Protein AF-A0A562TFB4-F1 (afdb_monomer)

Radius of gyration: 26.96 Å; Cα contacts (8 Å, |Δi|>4): 81; chains: 1; bounding box: 60×52×84 Å

Foldseek 3Di:
DDPVVVVVVVVVPPDDPPPPPVLVVLLVVLVVLLVLLLVVLVVVLVVVVVVLVVLVCVCVVLVFDPVCPVVLVVLSVVLVVLSVVLVVVSVVLSVLSVPPLSPDLVSLVVSLVSSVVNLVSVLVNLLVCLVSVLVVVLSSVCRVCVVVVNNPCPPPVNVVVSVVVSVVSNVVSVVVSVVVCCVSPVVSSVSSVVSSVVVVVD

Nearest PDB structures (foldseek):
  2d1l-assembly1_B  TM=4.280E-01  e=3.427E+00  Mus musculus
  2d1l-assembly1_A  TM=2.960E-01  e=2.281E+00  Mus musculus
  1qu7-assembly1_A  TM=2.659E-01  e=9.478E+00  Escherichia coli

Sequence (202 aa):
MNFDDLQAAWDSDKGDDIPVPGNLERLKTVKTPVERIRRNMRNEFVAQVVLIVIMGFFPSLIKFHSVFVAPYYIMYTMMVALSIFYFSKFYFFYKRLNTNTLNSKDNLYEVYYDIKLNIEIYKAFSFSLIPIMIVIVTMILANKRMHDGNMDMLSNRIISAFITVFCLAIALTIALTELWVKQLYGKYLKQIKRVLQELKEE

Structure (mmCIF, N/CA/C/O backbone):
data_AF-A0A562TFB4-F1
#
_entry.id   AF-A0A562TFB4-F1
#
loop_
_atom_site.group_PDB
_atom_site.id
_atom_site.type_symbol
_atom_site.label_atom_id
_atom_site.label_alt_id
_atom_site.label_comp_id
_atom_site.label_asym_id
_atom_site.label_entity_id
_atom_site.label_seq_id
_atom_site.pdbx_PDB_ins_code
_atom_site.Cartn_x
_atom_site.Cartn_y
_atom_site.Cartn_z
_atom_site.occupancy
_atom_site.B_iso_or_equiv
_atom_site.auth_seq_id
_atom_site.auth_comp_id
_atom_site.auth_asym_id
_atom_site.auth_atom_id
_atom_site.pdbx_PDB_model_num
ATOM 1 N N . MET A 1 1 ? -35.564 -33.144 54.995 1.00 55.19 1 MET A N 1
ATOM 2 C CA . MET A 1 1 ? -35.636 -32.214 53.852 1.00 55.19 1 MET A CA 1
ATOM 3 C C . MET A 1 1 ? -35.855 -33.063 52.619 1.00 55.19 1 MET A C 1
ATOM 5 O O . MET A 1 1 ? -34.990 -33.884 52.331 1.00 55.19 1 MET A O 1
ATOM 9 N N . ASN A 1 2 ? -37.039 -32.970 52.007 1.00 64.44 2 ASN A N 1
ATOM 10 C CA . ASN A 1 2 ? -37.389 -33.744 50.817 1.00 64.44 2 ASN A CA 1
ATOM 11 C C . ASN A 1 2 ? -36.843 -33.047 49.570 1.00 64.44 2 ASN A C 1
ATOM 13 O O . ASN A 1 2 ? -36.778 -31.822 49.509 1.00 64.44 2 ASN A O 1
ATOM 17 N N . PHE A 1 3 ? -36.447 -33.835 48.572 1.00 73.44 3 PHE A N 1
ATOM 18 C CA . PHE A 1 3 ? -35.977 -33.326 47.279 1.00 73.44 3 PHE A CA 1
ATOM 19 C C . PHE A 1 3 ? -37.046 -32.461 46.588 1.00 73.44 3 PHE A C 1
ATOM 21 O O . PHE A 1 3 ? -36.721 -31.467 45.943 1.00 73.44 3 PHE A O 1
ATOM 28 N N . ASP A 1 4 ? -38.316 -32.788 46.829 1.00 76.19 4 ASP A N 1
ATOM 29 C CA . ASP A 1 4 ? -39.477 -32.041 46.347 1.00 76.19 4 ASP A CA 1
ATOM 30 C C . ASP A 1 4 ? -39.542 -30.616 46.923 1.00 76.19 4 ASP A C 1
ATOM 32 O O . ASP A 1 4 ? -39.934 -29.690 46.219 1.00 76.19 4 ASP A O 1
ATOM 36 N N . ASP A 1 5 ? -39.078 -30.407 48.163 1.00 73.94 5 ASP A N 1
ATOM 37 C CA . ASP A 1 5 ? -39.036 -29.076 48.788 1.00 73.94 5 ASP A CA 1
ATOM 38 C C . ASP A 1 5 ? -37.965 -28.189 48.131 1.00 73.94 5 ASP A C 1
ATOM 40 O O . ASP A 1 5 ? -38.152 -26.984 47.967 1.00 73.94 5 ASP A O 1
ATOM 44 N N . LEU A 1 6 ? -36.839 -28.789 47.723 1.00 69.69 6 LEU A N 1
ATOM 45 C CA . LEU A 1 6 ? -35.759 -28.096 47.013 1.00 69.69 6 LEU A CA 1
ATOM 46 C C . LEU A 1 6 ? -36.165 -27.750 45.578 1.00 69.69 6 LEU A C 1
ATOM 48 O O . LEU A 1 6 ? -35.836 -26.670 45.092 1.00 69.69 6 LEU A O 1
ATOM 52 N N . GLN A 1 7 ? -36.904 -28.640 44.912 1.00 72.62 7 GLN A N 1
ATOM 53 C CA . GLN A 1 7 ? -37.415 -28.400 43.567 1.00 72.62 7 GLN A CA 1
ATOM 54 C C . GLN A 1 7 ? -38.525 -27.343 43.566 1.00 72.62 7 GLN A C 1
ATOM 56 O O . GLN A 1 7 ? -38.513 -26.456 42.718 1.00 72.62 7 GLN A O 1
ATOM 61 N N . ALA A 1 8 ? -39.416 -27.362 44.562 1.00 74.75 8 ALA A N 1
ATOM 62 C CA . ALA A 1 8 ? -40.428 -26.325 44.748 1.00 74.75 8 ALA A CA 1
ATOM 63 C C . ALA A 1 8 ? -39.802 -24.951 45.044 1.00 74.75 8 ALA A C 1
ATOM 65 O O . ALA A 1 8 ? -40.262 -23.948 44.501 1.00 74.75 8 ALA A O 1
ATOM 66 N N . ALA A 1 9 ? -38.727 -24.899 45.841 1.00 68.69 9 ALA A N 1
ATOM 67 C CA . ALA A 1 9 ? -37.978 -23.667 46.082 1.00 68.69 9 ALA A CA 1
ATOM 68 C C . ALA A 1 9 ? -37.298 -23.144 44.801 1.00 68.69 9 ALA A C 1
ATOM 70 O O . ALA A 1 9 ? -37.367 -21.950 44.518 1.00 68.69 9 ALA A O 1
ATOM 71 N N . TRP A 1 10 ? -36.715 -24.031 43.987 1.00 67.88 10 TRP A N 1
ATOM 72 C CA . TRP A 1 10 ? -36.073 -23.679 42.714 1.00 67.88 10 TRP A CA 1
ATOM 73 C C . TRP A 1 10 ? -37.074 -23.221 41.642 1.00 67.88 10 TRP A C 1
ATOM 75 O O . TRP A 1 10 ? -36.814 -22.268 40.915 1.00 67.88 10 TRP A O 1
ATOM 85 N N . ASP A 1 11 ? -38.245 -23.856 41.559 1.00 67.00 11 ASP A N 1
ATOM 86 C CA . ASP A 1 11 ? -39.323 -23.449 40.648 1.00 67.00 11 ASP A CA 1
ATOM 87 C C . ASP A 1 11 ? -40.070 -22.192 41.127 1.00 67.00 11 ASP A C 1
ATOM 89 O O . ASP A 1 11 ? -40.690 -21.503 40.311 1.00 67.00 11 ASP A O 1
ATOM 93 N N . SER A 1 12 ? -40.017 -21.883 42.430 1.00 61.69 12 SER A N 1
ATOM 94 C CA . SER A 1 12 ? -40.501 -20.613 42.991 1.00 61.69 12 SER A CA 1
ATOM 95 C C . SER A 1 12 ? -39.532 -19.451 42.759 1.00 61.69 12 SER A C 1
ATOM 97 O O . SER A 1 12 ? -39.965 -18.303 42.731 1.00 61.69 12 SER A O 1
ATOM 99 N N . ASP A 1 13 ? -38.257 -19.758 42.501 1.00 54.16 13 ASP A N 1
ATOM 100 C CA . ASP A 1 13 ? -37.210 -18.824 42.078 1.00 54.16 13 ASP A CA 1
ATOM 101 C C . ASP A 1 13 ? -37.129 -18.753 40.540 1.00 54.16 13 ASP A C 1
ATOM 103 O O . ASP A 1 13 ? -36.059 -18.727 39.926 1.00 54.16 13 ASP A O 1
ATOM 107 N N . LYS A 1 14 ? -38.297 -18.738 39.880 1.00 49.47 14 LYS A N 1
ATOM 108 C CA . LYS A 1 14 ? -38.416 -18.296 38.486 1.00 49.47 14 LYS A CA 1
ATOM 109 C C . LYS A 1 14 ? -38.134 -16.807 38.472 1.00 49.47 14 LYS A C 1
ATOM 111 O O . LYS A 1 14 ? -39.056 -16.002 38.558 1.00 49.47 14 LYS A O 1
ATOM 116 N N . GLY A 1 15 ? -36.839 -16.508 38.425 1.00 45.72 15 GLY A N 1
ATOM 117 C CA . GLY A 1 15 ? -36.279 -15.176 38.428 1.00 45.72 15 GLY A CA 1
ATOM 118 C C . GLY A 1 15 ? -37.119 -14.239 37.581 1.00 45.72 15 GLY A C 1
ATOM 119 O O . GLY A 1 15 ? -37.170 -14.373 36.356 1.00 45.72 15 GLY A O 1
ATOM 120 N N . ASP A 1 16 ? -37.736 -13.276 38.267 1.00 41.59 16 ASP A N 1
ATOM 121 C CA . ASP A 1 16 ? -37.825 -11.918 37.753 1.00 41.59 16 ASP A CA 1
ATOM 122 C C . ASP A 1 16 ? -36.545 -11.659 36.970 1.00 41.59 16 ASP A C 1
ATOM 124 O O . ASP A 1 16 ? -35.461 -11.904 37.509 1.00 41.59 16 ASP A O 1
ATOM 128 N N . ASP A 1 17 ? -36.696 -11.254 35.705 1.00 48.28 17 ASP A N 1
ATOM 129 C CA . ASP A 1 17 ? -35.628 -10.807 34.817 1.00 48.28 17 ASP A CA 1
ATOM 130 C C . ASP A 1 17 ? -34.523 -10.166 35.653 1.00 48.28 17 ASP A C 1
ATOM 132 O O . ASP A 1 17 ? -34.634 -9.000 36.038 1.00 48.28 17 ASP A O 1
ATOM 136 N N . ILE A 1 18 ? -33.480 -10.941 35.990 1.00 45.44 18 ILE A N 1
ATOM 137 C CA . ILE A 1 18 ? -32.315 -10.406 36.685 1.00 45.44 18 ILE A CA 1
ATOM 138 C C . ILE A 1 18 ? -31.844 -9.341 35.712 1.00 45.44 18 ILE A C 1
ATOM 140 O O . ILE A 1 18 ? -31.455 -9.720 34.600 1.00 45.44 18 ILE A O 1
ATOM 144 N N . PRO A 1 19 ? -31.944 -8.040 36.043 1.00 44.88 19 PRO A N 1
ATOM 145 C CA . PRO A 1 19 ? -31.699 -7.008 35.065 1.00 44.88 19 PRO A CA 1
ATOM 146 C C . PRO A 1 19 ? -30.230 -7.145 34.722 1.00 44.88 19 PRO A C 1
ATOM 148 O O . PRO A 1 19 ? -29.353 -6.800 35.516 1.00 44.88 19 PRO A O 1
ATOM 151 N N . VAL A 1 20 ? -29.959 -7.745 33.562 1.00 45.50 20 VAL A N 1
ATOM 152 C CA . VAL A 1 20 ? -28.613 -7.839 33.029 1.00 45.50 20 VAL A CA 1
ATOM 153 C C . VAL A 1 20 ? -28.150 -6.391 33.015 1.00 45.50 20 VAL A C 1
ATOM 155 O O . VAL A 1 20 ? -28.812 -5.575 32.367 1.00 45.50 20 VAL A O 1
ATOM 158 N N . PRO A 1 21 ? -27.104 -6.020 33.779 1.00 47.88 21 PRO A N 1
ATOM 159 C CA . PRO A 1 21 ? -26.729 -4.622 33.898 1.00 47.88 21 PRO A CA 1
ATOM 160 C C . PRO A 1 21 ? -26.550 -4.101 32.476 1.00 47.88 21 PRO A C 1
ATOM 162 O O . PRO A 1 21 ? -25.829 -4.730 31.701 1.00 47.88 21 PRO A O 1
ATOM 165 N N . GLY A 1 22 ? -27.246 -3.019 32.099 1.00 52.88 22 GLY A N 1
ATOM 166 C CA . GLY A 1 22 ? -27.356 -2.572 30.698 1.00 52.88 22 GLY A CA 1
ATOM 167 C C . GLY A 1 22 ? -26.003 -2.426 29.983 1.00 52.88 22 GLY A C 1
ATOM 168 O O . GLY A 1 22 ? -25.903 -2.549 28.764 1.00 52.88 22 GLY A O 1
ATOM 169 N N . ASN A 1 23 ? -24.931 -2.274 30.757 1.00 54.28 23 ASN A N 1
ATOM 170 C CA . ASN A 1 23 ? -23.533 -2.345 30.353 1.00 54.28 23 ASN A CA 1
ATOM 171 C C . ASN A 1 23 ? -23.155 -3.642 29.582 1.00 54.28 23 ASN A C 1
ATOM 173 O O . ASN A 1 23 ? -22.457 -3.581 28.570 1.00 54.28 23 ASN A O 1
ATOM 177 N N . LEU A 1 24 ? -23.666 -4.818 29.974 1.00 54.91 24 LEU A N 1
ATOM 178 C CA . LEU A 1 24 ? -23.344 -6.115 29.354 1.00 54.91 24 LEU A CA 1
ATOM 179 C C . LEU A 1 24 ? -23.953 -6.278 27.947 1.00 54.91 24 LEU A C 1
ATOM 181 O O . LEU A 1 24 ? -23.319 -6.823 27.037 1.00 54.91 24 LEU A O 1
ATOM 185 N N . GLU A 1 25 ? -25.179 -5.796 27.748 1.00 57.25 25 GLU A N 1
ATOM 186 C CA . GLU A 1 25 ? -25.870 -5.825 26.453 1.00 57.25 25 GLU A CA 1
ATOM 187 C C . GLU A 1 25 ? -25.275 -4.789 25.479 1.00 57.25 25 GLU A C 1
ATOM 189 O O . GLU A 1 25 ? -25.066 -5.054 24.287 1.00 57.25 25 GLU A O 1
ATOM 194 N N . ARG A 1 26 ? -24.851 -3.639 26.013 1.00 58.81 26 ARG A N 1
ATOM 195 C CA . ARG A 1 26 ? -24.109 -2.614 25.266 1.00 58.81 26 ARG A CA 1
ATOM 196 C C . ARG A 1 26 ? -22.720 -3.101 24.838 1.00 58.81 26 ARG A C 1
ATOM 198 O O . ARG A 1 26 ? -22.330 -2.884 23.690 1.00 58.81 26 ARG A O 1
ATOM 205 N N . LEU A 1 27 ? -22.014 -3.858 25.682 1.00 58.69 27 LEU A N 1
ATOM 206 C CA . LEU A 1 27 ? -20.741 -4.506 25.327 1.00 58.69 27 LEU A CA 1
ATOM 207 C C . LEU A 1 27 ? -20.899 -5.537 24.194 1.00 58.69 27 LEU A C 1
ATOM 209 O O . LEU A 1 27 ? -20.042 -5.612 23.309 1.00 58.69 27 LEU A O 1
ATOM 213 N N . LYS A 1 28 ? -22.011 -6.289 24.146 1.00 60.03 28 LYS A N 1
ATOM 214 C CA . LYS A 1 28 ? -22.325 -7.181 23.009 1.00 60.03 28 LYS A CA 1
ATOM 215 C C . LYS A 1 28 ? -22.490 -6.407 21.697 1.00 60.03 28 LYS A C 1
ATOM 217 O O . LYS A 1 28 ? -21.995 -6.858 20.663 1.00 60.03 28 LYS A O 1
ATOM 222 N N . THR A 1 29 ? -23.097 -5.221 21.739 1.00 60.81 29 THR A N 1
ATOM 223 C CA . THR A 1 29 ? -23.281 -4.356 20.558 1.00 60.81 29 THR A CA 1
ATOM 224 C C . THR A 1 29 ? -21.944 -3.915 19.943 1.00 60.81 29 THR A C 1
ATOM 226 O O . THR A 1 29 ? -21.837 -3.801 18.720 1.00 60.81 29 THR A O 1
ATOM 229 N N . VAL A 1 30 ? -20.890 -3.755 20.755 1.00 59.16 30 VAL A N 1
ATOM 230 C CA . VAL A 1 30 ? -19.542 -3.354 20.303 1.00 59.16 30 VAL A CA 1
ATOM 231 C C . VAL A 1 30 ? -18.720 -4.502 19.709 1.00 59.16 30 VAL A C 1
ATOM 233 O O . VAL A 1 30 ? -17.822 -4.258 18.898 1.00 59.16 30 VAL A O 1
ATOM 236 N N . LYS A 1 31 ? -19.059 -5.763 20.003 1.00 65.38 31 LYS A N 1
ATOM 237 C CA . LYS A 1 31 ? -18.390 -6.917 19.374 1.00 65.38 31 LYS A CA 1
ATOM 238 C C . LYS A 1 31 ? -18.509 -6.862 17.847 1.00 65.38 31 LYS A C 1
ATOM 240 O O . LYS A 1 31 ? -17.522 -7.042 17.142 1.00 65.38 31 LYS A O 1
ATOM 245 N N . THR A 1 32 ? -19.680 -6.476 17.342 1.00 73.19 32 THR A N 1
ATOM 246 C CA . THR A 1 32 ? -19.977 -6.390 15.903 1.00 73.19 32 THR A CA 1
ATOM 247 C C . THR A 1 32 ? -19.076 -5.410 15.121 1.00 73.19 32 THR A C 1
ATOM 249 O O . THR A 1 32 ? -18.508 -5.815 14.103 1.00 73.19 32 THR A O 1
ATOM 252 N N . PRO A 1 33 ? -18.912 -4.124 15.508 1.00 73.06 33 PRO A N 1
ATOM 253 C CA . PRO A 1 33 ? -18.011 -3.201 14.814 1.00 73.06 33 PRO A CA 1
ATOM 254 C C . PRO A 1 33 ? -16.532 -3.590 14.942 1.00 73.06 33 PRO A C 1
ATOM 256 O O . PRO A 1 33 ? -15.805 -3.474 13.956 1.00 73.06 33 PRO A O 1
ATOM 259 N N . VAL A 1 34 ? -16.089 -4.091 16.100 1.00 74.19 34 VAL A N 1
ATOM 260 C CA . VAL A 1 34 ? -14.702 -4.557 16.300 1.00 74.19 34 VAL A CA 1
ATOM 261 C C . VAL A 1 34 ? -14.397 -5.757 15.399 1.00 74.19 34 VAL A C 1
ATOM 263 O O . VAL A 1 34 ? -13.370 -5.792 14.719 1.00 74.19 34 VAL A O 1
ATOM 266 N N . GLU A 1 35 ? -15.322 -6.708 15.307 1.00 75.19 35 GLU A N 1
ATOM 267 C CA . GLU A 1 35 ? -15.182 -7.889 14.458 1.00 75.19 35 GLU A CA 1
ATOM 268 C C . GLU A 1 35 ? -15.207 -7.540 12.963 1.00 75.19 35 GLU A C 1
ATOM 270 O O . GLU A 1 35 ? -14.433 -8.092 12.177 1.00 75.19 35 GLU A O 1
ATOM 275 N N . ARG A 1 36 ? -16.008 -6.543 12.559 1.00 80.19 36 ARG A N 1
ATOM 276 C CA . ARG A 1 36 ? -15.967 -5.999 11.191 1.00 80.19 36 ARG A CA 1
ATOM 277 C C . ARG A 1 36 ? -14.627 -5.349 10.861 1.00 80.19 36 ARG A C 1
ATOM 279 O O . ARG A 1 36 ? -14.099 -5.621 9.785 1.00 80.19 36 ARG A O 1
ATOM 286 N N . ILE A 1 37 ? -14.068 -4.539 11.764 1.00 80.94 37 ILE A N 1
ATOM 287 C CA . ILE A 1 37 ? -12.729 -3.949 11.591 1.00 80.94 37 ILE A CA 1
ATOM 288 C C . ILE A 1 37 ? -11.698 -5.061 11.411 1.00 80.94 37 ILE A C 1
ATOM 290 O O . ILE A 1 37 ? -10.949 -5.057 10.438 1.00 80.94 37 ILE A O 1
ATOM 294 N N . ARG A 1 38 ? -11.715 -6.067 12.289 1.00 79.81 38 ARG A N 1
ATOM 295 C CA . ARG A 1 38 ? -10.802 -7.211 12.222 1.00 79.81 38 ARG A CA 1
ATOM 296 C C . ARG A 1 38 ? -10.930 -7.993 10.911 1.00 79.81 38 ARG A C 1
ATOM 298 O O . ARG A 1 38 ? -9.921 -8.411 10.341 1.00 79.81 38 ARG A O 1
ATOM 305 N N . ARG A 1 39 ? -12.153 -8.196 10.416 1.00 82.44 39 ARG A N 1
ATOM 306 C CA . ARG A 1 39 ? -12.394 -8.863 9.130 1.00 82.44 39 ARG A CA 1
ATOM 307 C C . ARG A 1 39 ? -11.854 -8.045 7.960 1.00 82.44 39 ARG A C 1
ATOM 309 O O . ARG A 1 39 ? -11.189 -8.611 7.098 1.00 82.44 39 ARG A O 1
ATOM 316 N N . ASN A 1 40 ? -12.105 -6.737 7.946 1.00 83.94 40 ASN A N 1
ATOM 317 C CA . ASN A 1 40 ? -11.577 -5.836 6.921 1.00 83.94 40 ASN A CA 1
ATOM 318 C C . ASN A 1 40 ? -10.047 -5.864 6.918 1.00 83.94 40 ASN A C 1
ATOM 320 O O . ASN A 1 40 ? -9.450 -6.104 5.877 1.00 83.94 40 ASN A O 1
ATOM 324 N N . MET A 1 41 ? -9.437 -5.762 8.098 1.00 80.56 41 MET A N 1
ATOM 325 C CA . MET A 1 41 ? -7.994 -5.868 8.300 1.00 80.56 41 MET A CA 1
ATOM 326 C C . MET A 1 41 ? -7.412 -7.166 7.729 1.00 80.56 41 MET A C 1
ATOM 328 O O . MET A 1 41 ? -6.441 -7.142 6.977 1.00 80.56 41 MET A O 1
ATOM 332 N N . ARG A 1 42 ? -8.023 -8.317 8.029 1.00 84.75 42 ARG A N 1
ATOM 333 C CA . ARG A 1 42 ? -7.585 -9.602 7.464 1.00 84.75 42 ARG A CA 1
ATOM 334 C C . ARG A 1 42 ? -7.698 -9.625 5.940 1.00 84.75 42 ARG A C 1
ATOM 336 O O . ARG A 1 42 ? -6.802 -10.136 5.277 1.00 84.75 42 ARG A O 1
ATOM 343 N N . ASN A 1 43 ? -8.792 -9.109 5.389 1.00 85.50 43 ASN A N 1
ATOM 344 C CA . ASN A 1 43 ? -8.998 -9.099 3.944 1.00 85.50 43 ASN A CA 1
ATOM 345 C C . ASN A 1 43 ? -7.992 -8.184 3.237 1.00 85.50 43 ASN A C 1
ATOM 347 O O . ASN A 1 43 ? -7.448 -8.582 2.212 1.00 85.50 43 ASN A O 1
ATOM 351 N N . GLU A 1 44 ? -7.701 -7.008 3.798 1.00 85.50 44 GLU A N 1
ATOM 352 C CA . GLU A 1 44 ? -6.668 -6.101 3.284 1.00 85.50 44 GLU A CA 1
ATOM 353 C C . GLU A 1 44 ? -5.289 -6.752 3.314 1.00 85.50 44 GLU A C 1
ATOM 355 O O . GLU A 1 44 ? -4.577 -6.711 2.316 1.00 85.50 44 GLU A O 1
ATOM 360 N N . PHE A 1 45 ? -4.947 -7.429 4.412 1.00 86.12 45 PHE A N 1
ATOM 361 C CA . PHE A 1 45 ? -3.697 -8.175 4.521 1.00 86.12 45 PHE A CA 1
ATOM 362 C C . PHE A 1 45 ? -3.570 -9.246 3.429 1.00 86.12 45 PHE A C 1
ATOM 364 O O . PHE A 1 45 ? -2.563 -9.305 2.727 1.00 86.12 45 PHE A O 1
ATOM 371 N N . VAL A 1 46 ? -4.606 -10.070 3.239 1.00 87.81 46 VAL A N 1
ATOM 372 C CA . VAL A 1 46 ? -4.604 -11.108 2.195 1.00 87.81 46 VAL A CA 1
ATOM 373 C C . VAL A 1 46 ? -4.501 -10.480 0.805 1.00 87.81 46 VAL A C 1
ATOM 375 O O . VAL A 1 46 ? -3.700 -1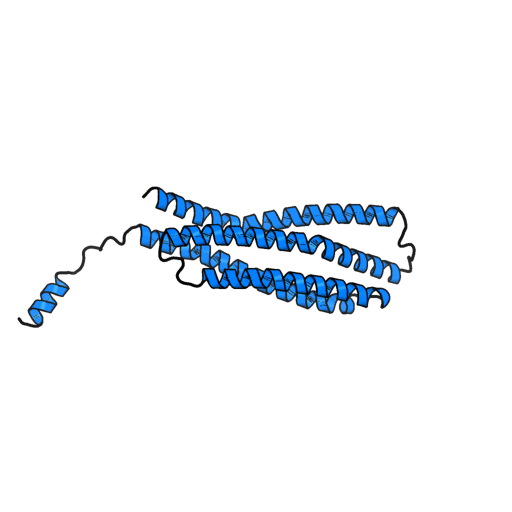0.936 -0.008 1.00 87.81 46 VAL A O 1
ATOM 378 N N . ALA A 1 47 ? -5.258 -9.413 0.537 1.00 89.50 47 ALA A N 1
ATOM 379 C CA . ALA A 1 47 ? -5.198 -8.701 -0.735 1.00 89.50 47 ALA A CA 1
ATOM 380 C C . ALA A 1 47 ? -3.797 -8.125 -1.002 1.00 89.50 47 ALA A C 1
ATOM 382 O O . ALA A 1 47 ? -3.282 -8.268 -2.108 1.00 89.50 47 ALA A O 1
ATOM 383 N N . GLN A 1 48 ? -3.147 -7.536 0.005 1.00 89.75 48 GLN A N 1
ATOM 384 C CA . GLN A 1 48 ? -1.787 -7.011 -0.119 1.00 89.75 48 GLN A CA 1
ATOM 385 C C . GLN A 1 48 ? -0.761 -8.115 -0.381 1.00 89.75 48 GLN A C 1
ATOM 387 O O . GLN A 1 48 ? 0.075 -7.958 -1.267 1.00 89.75 48 GLN A O 1
ATOM 392 N N . VAL A 1 49 ? -0.839 -9.249 0.323 1.00 90.94 49 VAL A N 1
ATOM 393 C CA . VAL A 1 49 ? 0.047 -10.399 0.073 1.00 90.94 49 VAL A CA 1
ATOM 394 C C . VAL A 1 49 ? -0.108 -10.899 -1.364 1.00 90.94 49 VAL A C 1
ATOM 396 O O . VAL A 1 49 ? 0.890 -11.102 -2.053 1.00 90.94 49 VAL A O 1
ATOM 399 N N . VAL A 1 50 ? -1.346 -11.039 -1.847 1.00 93.19 50 VAL A N 1
ATOM 400 C CA . VAL A 1 50 ? -1.621 -11.447 -3.233 1.00 93.19 50 VAL A CA 1
ATOM 401 C C . VAL A 1 50 ? -1.040 -10.441 -4.231 1.00 93.19 50 VAL A C 1
ATOM 403 O O . VAL A 1 50 ? -0.383 -10.847 -5.187 1.00 93.19 50 VAL A O 1
ATOM 406 N N . LEU A 1 51 ? -1.215 -9.137 -3.997 1.00 91.31 51 LEU A N 1
ATOM 407 C CA . LEU A 1 51 ? -0.662 -8.087 -4.859 1.00 91.31 51 LEU A CA 1
ATOM 408 C C . LEU A 1 51 ? 0.870 -8.106 -4.906 1.00 91.31 51 LEU A C 1
ATOM 410 O O . LEU A 1 51 ? 1.439 -7.970 -5.987 1.00 91.31 51 LEU A O 1
ATOM 414 N N . ILE A 1 52 ? 1.535 -8.313 -3.766 1.00 92.31 52 ILE A N 1
ATOM 415 C CA . ILE A 1 52 ? 2.999 -8.430 -3.700 1.00 92.31 52 ILE A CA 1
ATOM 416 C C . ILE A 1 52 ? 3.464 -9.625 -4.537 1.00 92.31 52 ILE A C 1
ATOM 418 O O . ILE A 1 52 ? 4.356 -9.476 -5.367 1.00 92.31 52 ILE A O 1
ATOM 422 N N . VAL A 1 53 ? 2.820 -10.786 -4.388 1.00 93.31 53 VAL A N 1
ATOM 423 C CA . VAL A 1 53 ? 3.162 -11.984 -5.169 1.00 93.31 53 VAL A CA 1
ATOM 424 C C . VAL A 1 53 ? 2.976 -11.738 -6.667 1.00 93.31 53 VAL A C 1
ATOM 426 O O . VAL A 1 53 ? 3.868 -12.063 -7.445 1.00 93.31 53 VAL A O 1
ATOM 429 N N . ILE A 1 54 ? 1.864 -11.118 -7.077 1.00 92.12 54 ILE A N 1
ATOM 430 C CA . ILE A 1 54 ? 1.611 -10.764 -8.483 1.00 92.12 54 ILE A CA 1
ATOM 431 C C . ILE A 1 54 ? 2.692 -9.812 -9.012 1.00 92.12 54 ILE A C 1
ATOM 433 O O . ILE A 1 54 ? 3.178 -10.006 -10.129 1.00 92.12 54 ILE A O 1
ATOM 437 N N . MET A 1 55 ? 3.111 -8.818 -8.220 1.00 90.75 55 MET A N 1
ATOM 438 C CA . MET A 1 55 ? 4.205 -7.919 -8.602 1.00 90.75 55 MET A CA 1
ATOM 439 C C . MET A 1 55 ? 5.521 -8.667 -8.838 1.00 90.75 55 MET A C 1
ATOM 441 O O . MET A 1 55 ? 6.257 -8.306 -9.748 1.00 90.75 55 MET A O 1
ATOM 445 N N . GLY A 1 56 ? 5.798 -9.759 -8.124 1.00 91.69 56 GLY A N 1
ATOM 446 C CA . GLY A 1 56 ? 6.988 -10.577 -8.381 1.00 91.69 56 GLY A CA 1
ATOM 447 C C . GLY A 1 56 ? 7.100 -11.079 -9.830 1.00 91.69 56 GLY A C 1
ATOM 448 O O . GLY A 1 56 ? 8.204 -11.204 -10.352 1.00 91.69 56 GLY A O 1
ATOM 449 N N . PHE A 1 57 ? 5.972 -11.295 -10.513 1.00 92.06 57 PHE A N 1
ATOM 450 C CA . PHE A 1 57 ? 5.928 -11.768 -11.904 1.00 92.06 57 PHE A CA 1
ATOM 451 C C . PHE A 1 57 ? 5.846 -10.638 -12.943 1.00 92.06 57 PHE A C 1
ATOM 453 O O . PHE A 1 57 ? 5.872 -10.891 -14.150 1.00 92.06 57 PHE A O 1
ATOM 460 N N . PHE A 1 58 ? 5.765 -9.382 -12.503 1.00 88.88 58 PHE A N 1
ATOM 461 C CA . PHE A 1 58 ? 5.564 -8.223 -13.374 1.00 88.88 58 PHE A CA 1
ATOM 462 C C . PHE A 1 58 ? 6.649 -8.045 -14.455 1.00 88.88 58 PHE A C 1
ATOM 464 O O . PHE A 1 58 ? 6.284 -7.788 -15.608 1.00 88.88 58 PHE A O 1
ATOM 471 N N . PRO A 1 59 ? 7.957 -8.239 -14.169 1.00 88.31 59 PRO A N 1
ATOM 472 C CA . PRO A 1 59 ? 9.006 -8.126 -15.188 1.00 88.31 59 PRO A CA 1
ATOM 473 C C . PRO A 1 59 ? 8.819 -9.104 -16.352 1.00 88.31 59 PRO A C 1
ATOM 475 O O . PRO A 1 59 ? 9.069 -8.754 -17.508 1.00 88.31 59 PRO A O 1
ATOM 478 N N . SER A 1 60 ? 8.340 -10.315 -16.058 1.00 87.75 60 SER A N 1
ATOM 479 C CA . SER A 1 60 ? 8.071 -11.349 -17.059 1.00 87.75 60 SER A CA 1
ATOM 480 C C . SER A 1 60 ? 6.843 -11.020 -17.908 1.00 87.75 60 SER A C 1
ATOM 482 O O . SER A 1 60 ? 6.868 -11.239 -19.117 1.00 87.75 60 SER A O 1
ATOM 484 N N . LEU A 1 61 ? 5.793 -10.444 -17.310 1.00 87.44 61 LEU A N 1
ATOM 485 C CA . LEU A 1 61 ? 4.562 -10.074 -18.021 1.00 87.44 61 LEU A CA 1
ATOM 486 C C . LEU A 1 61 ? 4.784 -8.942 -19.037 1.00 87.44 61 LEU A C 1
ATOM 488 O O . LEU A 1 61 ? 4.202 -8.963 -20.119 1.00 87.44 61 LEU A O 1
ATOM 492 N N . ILE A 1 62 ? 5.640 -7.968 -18.710 1.00 85.88 62 ILE A N 1
ATOM 493 C CA . ILE A 1 62 ? 5.871 -6.762 -19.534 1.00 85.88 62 ILE A CA 1
ATOM 494 C C . ILE A 1 62 ? 7.105 -6.911 -20.443 1.00 85.88 62 ILE A C 1
ATOM 496 O O . ILE A 1 62 ? 7.427 -6.006 -21.207 1.00 85.88 62 ILE A O 1
ATOM 500 N N . LYS A 1 63 ? 7.791 -8.063 -20.407 1.00 86.69 63 LYS A N 1
ATOM 501 C CA . LYS A 1 63 ? 9.038 -8.311 -21.155 1.00 86.69 63 LYS A CA 1
ATOM 502 C C . LYS A 1 63 ? 10.078 -7.221 -20.878 1.00 86.69 63 LYS A C 1
ATOM 504 O O . LYS A 1 63 ? 10.496 -6.475 -21.769 1.00 86.69 63 LYS A O 1
ATOM 509 N N . PHE A 1 64 ? 10.453 -7.105 -19.606 1.00 85.38 64 PHE A N 1
ATOM 510 C CA . PHE A 1 64 ? 11.493 -6.176 -19.178 1.00 85.38 64 PHE A CA 1
ATOM 511 C C . PHE A 1 64 ? 12.799 -6.405 -19.944 1.00 85.38 64 PHE A C 1
ATOM 513 O O . PHE A 1 64 ? 13.263 -7.535 -20.093 1.00 85.38 64 PHE A O 1
ATOM 520 N N . HIS A 1 65 ? 13.407 -5.310 -20.395 1.00 85.50 65 HIS A N 1
ATOM 521 C CA . HIS A 1 65 ? 14.753 -5.303 -20.935 1.00 85.50 65 HIS A CA 1
ATOM 522 C C . HIS A 1 65 ? 15.730 -5.775 -19.851 1.00 85.50 65 HIS A C 1
ATOM 524 O O . HIS A 1 65 ? 15.580 -5.420 -18.678 1.00 85.50 65 HIS A O 1
ATOM 530 N N . SER A 1 66 ? 16.746 -6.551 -20.236 1.00 85.81 66 SER A N 1
ATOM 531 C CA . SER A 1 66 ? 17.685 -7.210 -19.310 1.00 85.81 66 SER A CA 1
ATOM 532 C C . SER A 1 66 ? 18.318 -6.248 -18.296 1.00 85.81 66 SER A C 1
ATOM 534 O O . SER A 1 66 ? 18.496 -6.597 -17.132 1.00 85.81 66 SER A O 1
ATOM 536 N N . VAL A 1 67 ? 18.565 -5.006 -18.719 1.00 87.25 67 VAL A N 1
ATOM 537 C CA . VAL A 1 67 ? 19.127 -3.916 -17.904 1.00 87.25 67 VAL A CA 1
ATOM 538 C C . VAL A 1 67 ? 18.249 -3.550 -16.694 1.00 87.25 67 VAL A C 1
ATOM 540 O O . VAL A 1 67 ? 18.786 -3.195 -15.648 1.00 87.25 67 VAL A O 1
ATOM 543 N N . PHE A 1 68 ? 16.918 -3.664 -16.784 1.00 88.19 68 PHE A N 1
ATOM 544 C CA . PHE A 1 68 ? 16.005 -3.287 -15.691 1.00 88.19 68 PHE A CA 1
ATOM 545 C C . PHE A 1 68 ? 15.619 -4.443 -14.770 1.00 88.19 68 PHE A C 1
ATOM 547 O O . PHE A 1 68 ? 15.071 -4.199 -13.697 1.00 88.19 68 PHE A O 1
ATOM 554 N N . VAL A 1 69 ? 15.914 -5.690 -15.147 1.00 91.06 69 VAL A N 1
ATOM 555 C CA . VAL A 1 69 ? 15.516 -6.874 -14.369 1.00 91.06 69 VAL A CA 1
ATOM 556 C C . VAL A 1 69 ? 16.165 -6.870 -12.982 1.00 91.06 69 VAL A C 1
ATOM 558 O O . VAL A 1 69 ? 15.467 -6.982 -11.976 1.00 91.06 69 VAL A O 1
ATOM 561 N N . ALA A 1 70 ? 17.488 -6.698 -12.905 1.00 92.12 70 ALA A N 1
ATOM 562 C CA . ALA A 1 70 ? 18.192 -6.699 -11.622 1.00 92.12 70 ALA A CA 1
ATOM 563 C C . ALA A 1 70 ? 17.794 -5.511 -10.714 1.00 92.12 70 ALA A C 1
ATOM 565 O O . ALA A 1 70 ? 17.410 -5.760 -9.569 1.00 92.12 70 ALA A O 1
ATOM 566 N N . PRO A 1 71 ? 17.781 -4.246 -11.191 1.00 91.94 71 PRO A N 1
ATOM 567 C CA . PRO A 1 71 ? 17.296 -3.112 -10.400 1.00 91.94 71 PRO A CA 1
ATOM 568 C C . PRO A 1 71 ? 15.858 -3.278 -9.896 1.00 91.94 71 PRO A C 1
ATOM 570 O O . PRO A 1 71 ? 15.565 -2.920 -8.754 1.00 91.94 71 PRO A O 1
ATOM 573 N N . TYR A 1 72 ? 14.973 -3.864 -10.710 1.00 93.38 72 TYR A N 1
ATOM 574 C CA . TYR A 1 72 ? 13.603 -4.152 -10.298 1.00 93.38 72 TYR A CA 1
ATOM 575 C C . TYR A 1 72 ? 13.566 -5.115 -9.109 1.00 93.38 72 TYR A C 1
ATOM 577 O O . TYR A 1 72 ? 12.916 -4.822 -8.108 1.00 93.38 72 TYR A O 1
ATOM 585 N N . TYR A 1 73 ? 14.285 -6.241 -9.174 1.00 94.25 73 TYR A N 1
ATOM 586 C CA . TYR A 1 73 ? 14.269 -7.228 -8.090 1.00 94.25 73 TYR A CA 1
ATOM 587 C C . TYR A 1 73 ? 14.928 -6.726 -6.799 1.00 94.25 73 TYR A C 1
ATOM 589 O O . TYR A 1 73 ? 14.518 -7.140 -5.713 1.00 94.25 73 TYR A O 1
ATOM 597 N N . ILE A 1 74 ? 15.879 -5.790 -6.881 1.00 94.75 74 ILE A N 1
ATOM 598 C CA . ILE A 1 74 ? 16.412 -5.087 -5.702 1.00 94.75 74 ILE A CA 1
ATOM 599 C C . ILE A 1 74 ? 15.300 -4.275 -5.025 1.00 94.75 74 ILE A C 1
ATOM 601 O O . ILE A 1 74 ? 15.047 -4.446 -3.831 1.00 94.75 74 ILE A O 1
ATOM 605 N N . 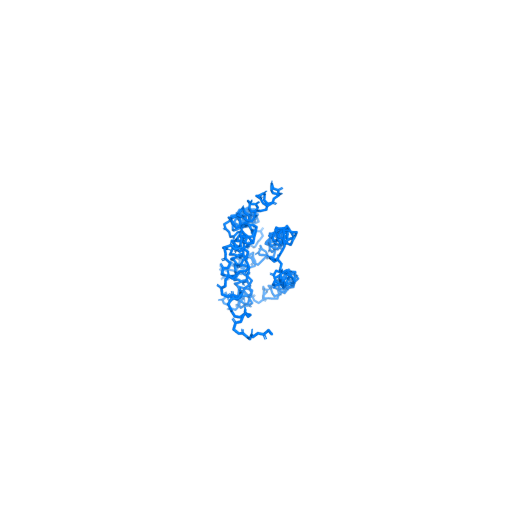MET A 1 75 ? 14.587 -3.446 -5.795 1.00 94.00 75 MET A N 1
ATOM 606 C CA . MET A 1 75 ? 13.476 -2.628 -5.289 1.00 94.00 75 MET A CA 1
ATOM 607 C C . MET A 1 75 ? 12.322 -3.491 -4.767 1.00 94.00 75 MET A C 1
ATOM 609 O O . MET A 1 75 ? 11.765 -3.218 -3.704 1.00 94.00 75 MET A O 1
ATOM 613 N N . TYR A 1 76 ? 12.003 -4.577 -5.471 1.00 94.19 76 TYR A N 1
ATOM 614 C CA . TYR A 1 76 ? 10.998 -5.548 -5.054 1.00 94.19 76 TYR A CA 1
ATOM 615 C C . TYR A 1 76 ? 11.381 -6.224 -3.731 1.00 94.19 76 TYR A C 1
ATOM 617 O O . TYR A 1 76 ? 10.555 -6.318 -2.828 1.00 94.19 76 TYR A O 1
ATOM 625 N N . THR A 1 77 ? 12.642 -6.627 -3.558 1.00 94.56 77 THR A N 1
ATOM 626 C CA . THR A 1 77 ? 13.110 -7.232 -2.300 1.00 94.56 77 THR A CA 1
ATOM 627 C C . THR A 1 77 ? 13.021 -6.242 -1.137 1.00 94.56 77 THR A C 1
ATOM 629 O O . THR A 1 77 ? 12.568 -6.613 -0.054 1.00 94.56 77 THR A O 1
ATOM 632 N N . MET A 1 78 ? 13.369 -4.968 -1.356 1.00 94.25 78 MET A N 1
ATOM 633 C CA . MET A 1 78 ? 13.181 -3.905 -0.358 1.00 94.25 78 MET A CA 1
ATOM 634 C C . MET A 1 78 ? 11.704 -3.723 0.016 1.00 94.25 78 MET A C 1
ATOM 636 O O . MET A 1 78 ? 11.371 -3.628 1.198 1.00 94.25 78 MET A O 1
ATOM 640 N N . MET A 1 79 ? 10.808 -3.733 -0.975 1.00 94.06 79 MET A N 1
ATOM 641 C CA . MET A 1 79 ? 9.361 -3.669 -0.759 1.00 94.06 79 MET A CA 1
ATOM 642 C C . MET A 1 79 ? 8.853 -4.856 0.066 1.00 94.06 79 MET A C 1
ATOM 644 O O . MET A 1 79 ? 8.071 -4.672 1.001 1.00 94.06 79 MET A O 1
ATOM 648 N N . VAL A 1 80 ? 9.303 -6.072 -0.253 1.00 94.56 80 VAL A N 1
ATOM 649 C CA . VAL A 1 80 ? 8.947 -7.296 0.478 1.00 94.56 80 VAL A CA 1
ATOM 650 C C . VAL A 1 80 ? 9.451 -7.225 1.919 1.00 94.56 80 VAL A C 1
ATOM 652 O O . VAL A 1 80 ? 8.681 -7.495 2.838 1.00 94.56 80 VAL A O 1
ATOM 655 N N . ALA A 1 81 ? 10.697 -6.799 2.141 1.00 94.19 81 ALA A N 1
ATOM 656 C CA . ALA A 1 81 ? 11.263 -6.640 3.480 1.00 94.19 81 ALA A CA 1
ATOM 657 C C . ALA A 1 81 ? 10.471 -5.631 4.331 1.00 94.19 81 ALA A C 1
ATOM 659 O O . ALA A 1 81 ? 10.115 -5.931 5.474 1.00 94.19 81 ALA A O 1
ATOM 660 N N . LEU A 1 82 ? 10.125 -4.468 3.763 1.00 92.81 82 LEU A N 1
ATOM 661 C CA . LEU A 1 82 ? 9.251 -3.491 4.420 1.00 92.81 82 LEU A CA 1
ATOM 662 C C . LEU A 1 82 ? 7.880 -4.092 4.730 1.00 92.81 82 LEU A C 1
ATOM 664 O O . LEU A 1 82 ? 7.390 -3.972 5.852 1.00 92.81 82 LEU A O 1
ATOM 668 N N . SER A 1 83 ? 7.280 -4.788 3.767 1.00 91.75 83 SER A N 1
ATOM 669 C CA . SER A 1 83 ? 5.973 -5.421 3.949 1.00 91.75 83 SER A CA 1
ATOM 670 C C . SER A 1 83 ? 6.000 -6.429 5.096 1.00 91.75 83 SER A C 1
ATOM 672 O O . SER A 1 83 ? 5.155 -6.353 5.978 1.00 91.75 83 SER A O 1
ATOM 674 N N . ILE A 1 84 ? 7.015 -7.297 5.173 1.00 92.00 84 ILE A N 1
ATOM 675 C CA . ILE A 1 84 ? 7.186 -8.262 6.274 1.00 92.00 84 ILE A CA 1
ATOM 676 C C . ILE A 1 84 ? 7.286 -7.554 7.634 1.00 92.00 84 ILE A C 1
ATOM 678 O O . ILE A 1 84 ? 6.662 -7.993 8.607 1.00 92.00 84 ILE A O 1
ATOM 682 N N . PHE A 1 85 ? 8.035 -6.450 7.716 1.00 90.75 85 PHE A N 1
ATOM 683 C CA . PHE A 1 85 ? 8.175 -5.673 8.950 1.00 90.75 85 PHE A CA 1
ATOM 684 C C . PHE A 1 85 ? 6.822 -5.136 9.446 1.00 90.75 85 PHE A C 1
ATOM 686 O O . PHE A 1 85 ? 6.446 -5.351 10.603 1.00 90.75 85 PHE A O 1
ATOM 693 N N . TYR A 1 86 ? 6.050 -4.496 8.565 1.00 87.19 86 TYR A N 1
ATOM 694 C CA . TYR A 1 86 ? 4.735 -3.950 8.912 1.00 87.19 86 TYR A CA 1
ATOM 695 C C . TYR A 1 86 ? 3.687 -5.046 9.148 1.00 87.19 86 TYR A C 1
ATOM 697 O O . TYR A 1 86 ? 2.883 -4.953 10.077 1.00 87.19 86 TYR A O 1
ATOM 705 N N . PHE A 1 87 ? 3.738 -6.133 8.382 1.00 86.31 87 PHE A N 1
ATOM 706 C CA . PHE A 1 87 ? 2.868 -7.297 8.542 1.00 86.31 87 PHE A CA 1
ATOM 707 C C . PHE A 1 87 ? 3.075 -8.000 9.878 1.00 86.31 87 PHE A C 1
ATOM 709 O O . PHE A 1 87 ? 2.108 -8.428 10.505 1.00 86.31 87 PHE A O 1
ATOM 716 N N . SER A 1 88 ? 4.310 -8.053 10.372 1.00 86.06 88 SER A N 1
ATOM 717 C CA . SER A 1 88 ? 4.603 -8.590 11.703 1.00 86.06 88 SER A CA 1
ATOM 718 C C . SER A 1 88 ? 3.927 -7.769 12.808 1.00 86.06 88 SER A C 1
ATOM 720 O O . SER A 1 88 ? 3.332 -8.332 13.730 1.00 86.06 88 SER A O 1
ATOM 722 N N . LYS A 1 89 ? 3.943 -6.431 12.695 1.00 83.69 89 LYS A N 1
ATOM 723 C CA . LYS A 1 89 ? 3.221 -5.535 13.619 1.00 83.69 89 LYS A CA 1
ATOM 724 C C . LYS A 1 89 ? 1.711 -5.752 13.546 1.00 83.69 89 LYS A C 1
ATOM 726 O O . LYS A 1 89 ? 1.054 -5.848 14.582 1.00 83.69 89 LYS A O 1
ATOM 731 N N . PHE A 1 90 ? 1.188 -5.897 12.334 1.00 79.00 90 PHE A N 1
ATOM 732 C CA . PHE A 1 90 ? -0.225 -6.163 12.088 1.00 79.00 90 PHE A CA 1
ATOM 733 C C . PHE A 1 90 ? -0.681 -7.511 12.657 1.00 79.00 90 PHE A C 1
ATOM 735 O O . PHE A 1 90 ? -1.754 -7.617 13.245 1.00 79.00 90 PHE A O 1
ATOM 742 N N . TYR A 1 91 ? 0.145 -8.550 12.531 1.00 78.75 91 TYR A N 1
ATOM 743 C CA . TYR A 1 91 ? -0.146 -9.872 13.074 1.00 78.75 91 TYR A CA 1
ATOM 744 C C . TYR A 1 91 ? -0.181 -9.865 14.605 1.00 78.75 91 TYR A C 1
ATOM 746 O O . TYR A 1 91 ? -1.107 -10.414 15.207 1.00 78.75 91 TYR A O 1
ATOM 754 N N . PHE A 1 92 ? 0.788 -9.199 15.243 1.00 77.06 92 PHE A N 1
ATOM 755 C CA . PHE A 1 92 ? 0.798 -9.042 16.698 1.00 77.06 92 PHE A CA 1
ATOM 756 C C . PHE A 1 92 ? -0.472 -8.337 17.187 1.00 77.06 92 PHE A C 1
ATOM 758 O O . PHE A 1 92 ? -1.105 -8.772 18.151 1.00 77.06 92 PHE A O 1
ATOM 765 N N . PHE A 1 93 ? -0.897 -7.303 16.464 1.00 74.25 93 PHE A N 1
ATOM 766 C CA . PHE A 1 93 ? -2.143 -6.609 16.734 1.00 74.25 93 PHE A CA 1
ATOM 767 C C . PHE A 1 93 ? -3.387 -7.488 16.565 1.00 74.25 93 PHE A C 1
ATOM 769 O O . PHE A 1 93 ? -4.229 -7.563 17.459 1.00 74.25 93 PHE A O 1
ATOM 776 N N . TYR A 1 94 ? -3.492 -8.183 15.432 1.00 72.38 94 TYR A N 1
ATOM 777 C CA . TYR A 1 94 ? -4.601 -9.086 15.145 1.00 72.38 94 TYR A CA 1
ATOM 778 C C . TYR A 1 94 ? -4.754 -10.150 16.240 1.00 72.38 94 TYR A C 1
ATOM 780 O O . TYR A 1 94 ? -5.873 -10.463 16.653 1.00 72.38 94 TYR A O 1
ATOM 788 N N . LYS A 1 95 ? -3.631 -10.678 16.747 1.00 72.44 95 LYS A N 1
ATOM 789 C CA . LYS A 1 95 ? -3.618 -11.636 17.857 1.00 72.44 95 LYS A CA 1
ATOM 790 C C . LYS A 1 95 ? -4.105 -11.004 19.165 1.00 72.44 95 LYS A C 1
ATOM 792 O O . LYS A 1 95 ? -4.884 -11.644 19.867 1.00 72.44 95 LYS A O 1
ATOM 797 N N . ARG A 1 96 ? -3.709 -9.762 19.468 1.00 70.56 96 ARG A N 1
ATOM 798 C CA . ARG A 1 96 ? -4.138 -9.036 20.679 1.00 70.56 96 ARG A CA 1
ATOM 799 C C . ARG A 1 96 ? -5.640 -8.733 20.687 1.00 70.56 96 ARG A C 1
ATOM 801 O O . ARG A 1 96 ? -6.282 -8.859 21.722 1.00 70.56 96 ARG A O 1
ATOM 808 N N . LEU A 1 97 ? -6.233 -8.462 19.524 1.00 69.06 97 LEU A N 1
ATOM 809 C CA . LEU A 1 97 ? -7.688 -8.309 19.387 1.00 69.06 97 LEU A CA 1
ATOM 810 C C . LEU A 1 97 ? -8.485 -9.614 19.591 1.00 69.06 97 LEU A C 1
ATOM 812 O O . LEU A 1 97 ? -9.709 -9.568 19.695 1.00 69.06 97 LEU A O 1
ATOM 816 N N . ASN A 1 98 ? -7.838 -10.785 19.591 1.00 62.59 98 ASN A N 1
ATOM 817 C CA . ASN A 1 98 ? -8.511 -12.086 19.676 1.00 62.59 98 ASN A CA 1
ATOM 818 C C . ASN A 1 98 ? -8.729 -12.574 21.121 1.00 62.59 98 ASN A C 1
ATOM 820 O O . ASN A 1 98 ? -9.542 -13.466 21.346 1.00 62.59 98 ASN A O 1
ATOM 824 N N . THR A 1 99 ? -8.006 -12.031 22.100 1.00 53.25 99 THR A N 1
ATOM 825 C CA . THR A 1 99 ? -7.986 -12.549 23.476 1.00 53.25 99 THR A CA 1
ATOM 826 C C . THR A 1 99 ? -8.921 -11.769 24.392 1.00 53.25 99 THR A C 1
ATOM 828 O O . THR A 1 99 ? -8.500 -10.780 24.967 1.00 53.25 99 THR A O 1
ATOM 831 N N . ASN A 1 100 ? -10.169 -12.225 24.566 1.00 52.22 100 ASN A N 1
ATOM 832 C CA . ASN A 1 100 ? -11.083 -11.825 25.658 1.00 52.22 100 ASN A CA 1
ATOM 833 C C . ASN A 1 100 ? -11.246 -10.309 25.927 1.00 52.22 100 ASN A C 1
ATOM 835 O O . ASN A 1 100 ? -11.749 -9.923 26.985 1.00 52.22 100 ASN A O 1
ATOM 839 N N . THR A 1 101 ? -10.908 -9.445 24.963 1.00 51.72 101 THR A N 1
ATOM 840 C CA . THR A 1 101 ? -10.777 -7.997 25.179 1.00 51.72 101 THR A CA 1
ATOM 841 C C . THR A 1 101 ? -12.103 -7.232 25.287 1.00 51.72 101 THR A C 1
ATOM 843 O O . THR A 1 101 ? -12.143 -6.010 25.359 1.00 51.72 101 THR A O 1
ATOM 846 N N . LEU A 1 102 ? -13.230 -7.945 25.298 1.00 53.66 102 LEU A N 1
ATOM 847 C CA . LEU A 1 102 ? -14.580 -7.371 25.273 1.00 53.66 102 LEU A CA 1
ATOM 848 C C . LEU A 1 102 ? -15.360 -7.601 26.576 1.00 53.66 102 LEU A C 1
ATOM 850 O O . LEU A 1 102 ? -16.556 -7.324 26.614 1.00 53.66 102 LEU A O 1
ATOM 854 N N . ASN A 1 103 ? -14.715 -8.129 27.622 1.00 53.59 103 ASN A N 1
ATOM 855 C CA . ASN A 1 103 ? -15.382 -8.446 28.892 1.00 53.59 103 ASN A CA 1
ATOM 856 C C . ASN A 1 103 ? -15.346 -7.305 29.930 1.00 53.59 103 ASN A C 1
ATOM 858 O O . ASN A 1 103 ? -16.022 -7.422 30.946 1.00 53.59 103 ASN A O 1
ATOM 862 N N . SER A 1 104 ? -14.608 -6.208 29.707 1.00 58.41 104 SER A N 1
ATOM 863 C CA . SER A 1 104 ? -14.627 -5.045 30.613 1.00 58.41 104 SER A CA 1
ATOM 864 C C . SER A 1 104 ? -14.455 -3.704 29.883 1.00 58.41 104 SER A C 1
ATOM 866 O O . SER A 1 104 ? -13.909 -3.642 28.780 1.00 58.41 104 SER A O 1
ATOM 868 N N . LYS A 1 105 ? -14.932 -2.618 30.511 1.00 55.16 105 LYS A N 1
ATOM 869 C CA . LYS A 1 105 ? -14.878 -1.223 30.023 1.00 55.16 105 LYS A CA 1
ATOM 870 C C . LYS A 1 105 ? -13.447 -0.746 29.728 1.00 55.16 105 LYS A C 1
ATOM 872 O O . LYS A 1 105 ? -13.220 -0.132 28.686 1.00 55.16 105 LYS A O 1
ATOM 877 N N . ASP A 1 106 ? -12.482 -1.081 30.583 1.00 58.81 106 ASP A N 1
ATOM 878 C CA . ASP A 1 106 ? -11.065 -0.720 30.389 1.00 58.81 106 ASP A CA 1
ATOM 879 C C . ASP A 1 106 ? -10.464 -1.388 29.149 1.00 58.81 106 ASP A C 1
ATOM 881 O O . ASP A 1 106 ? -9.706 -0.787 28.388 1.00 58.81 106 ASP A O 1
ATOM 885 N N . ASN A 1 107 ? -10.906 -2.610 28.883 1.00 67.94 107 ASN A N 1
ATOM 886 C CA . ASN A 1 107 ? -10.484 -3.400 27.740 1.00 67.94 107 ASN A CA 1
ATOM 887 C C . ASN A 1 107 ? -10.999 -2.810 26.415 1.00 67.94 107 ASN A C 1
ATOM 889 O O . ASN A 1 107 ? -10.320 -2.836 25.390 1.00 67.94 107 ASN A O 1
ATOM 893 N N . LEU A 1 108 ? -12.176 -2.171 26.444 1.00 69.88 108 LEU A N 1
ATOM 894 C CA . LEU A 1 108 ? -12.713 -1.476 25.279 1.00 69.88 108 LEU A CA 1
ATOM 895 C C . LEU A 1 108 ? -11.955 -0.175 24.959 1.00 69.88 108 LEU A C 1
ATOM 897 O O . LEU A 1 108 ? -11.774 0.155 23.782 1.00 69.88 108 LEU A O 1
ATOM 901 N N . TYR A 1 109 ? -11.489 0.549 25.984 1.00 72.94 109 TYR A N 1
ATOM 902 C CA . TYR A 1 109 ? -10.601 1.702 25.799 1.00 72.94 109 TYR A CA 1
ATOM 903 C C . TYR A 1 109 ? -9.292 1.279 25.138 1.00 72.94 109 TYR A C 1
ATOM 905 O O . TYR A 1 109 ? -8.872 1.915 24.166 1.00 72.94 109 TYR A O 1
ATOM 913 N N . GLU A 1 110 ? -8.687 0.196 25.631 1.00 73.31 110 GLU A N 1
ATOM 914 C CA . GLU A 1 110 ? -7.466 -0.370 25.063 1.00 73.31 110 GLU A CA 1
ATOM 915 C C . GLU A 1 110 ? -7.680 -0.704 23.586 1.00 73.31 110 GLU A C 1
ATOM 917 O O . GLU A 1 110 ? -6.998 -0.119 22.749 1.00 73.31 110 GLU A O 1
ATOM 922 N N . VAL A 1 111 ? -8.717 -1.489 23.253 1.00 76.94 111 VAL A N 1
ATOM 923 C CA . VAL A 1 111 ? -9.095 -1.865 21.873 1.00 76.94 111 VAL A CA 1
ATOM 924 C C . VAL A 1 111 ? -9.287 -0.652 20.954 1.00 76.94 111 VAL A C 1
ATOM 926 O O . VAL A 1 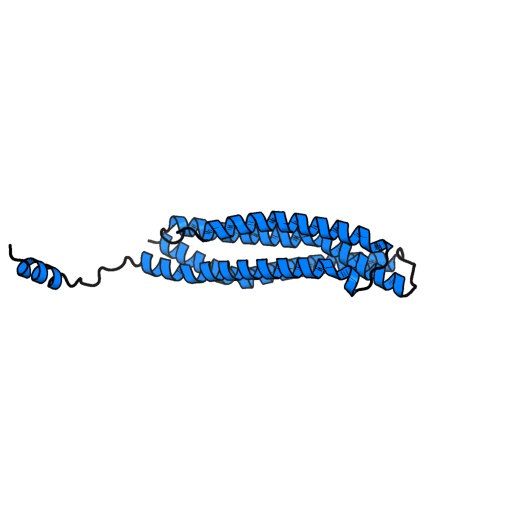111 ? -8.871 -0.680 19.793 1.00 76.94 111 VAL A O 1
ATOM 929 N N . TYR A 1 112 ? -9.898 0.434 21.431 1.00 80.31 112 TYR A N 1
ATOM 930 C CA . TYR A 1 112 ? -10.087 1.641 20.622 1.00 80.31 112 TYR A CA 1
ATOM 931 C C . TYR A 1 112 ? -8.757 2.307 20.238 1.00 80.31 112 TYR A C 1
ATOM 933 O O . TYR A 1 112 ? -8.542 2.638 19.065 1.00 80.31 112 TYR A O 1
ATOM 941 N N . TYR A 1 113 ? -7.861 2.510 21.209 1.00 81.06 113 TYR A N 1
ATOM 942 C CA . TYR A 1 113 ? -6.545 3.104 20.953 1.00 81.06 113 TYR A CA 1
ATOM 943 C C . TYR A 1 113 ? -5.678 2.204 20.081 1.00 81.06 113 TYR A C 1
ATOM 945 O O . TYR A 1 113 ? -4.993 2.677 19.179 1.00 81.06 113 TYR A O 1
ATOM 953 N N . ASP A 1 114 ? -5.798 0.909 20.297 1.00 80.94 114 ASP A N 1
ATOM 954 C CA . ASP A 1 114 ? -5.193 -0.171 19.544 1.00 80.94 114 ASP A CA 1
ATOM 955 C C . ASP A 1 114 ? -5.540 -0.137 18.054 1.00 80.94 114 ASP A C 1
ATOM 957 O O . ASP A 1 114 ? -4.654 -0.157 17.189 1.00 80.94 114 ASP A O 1
ATOM 961 N N . ILE A 1 115 ? -6.831 -0.019 17.741 1.00 81.94 115 ILE A N 1
ATOM 962 C CA . ILE A 1 115 ? -7.310 0.144 16.368 1.00 81.94 115 ILE A CA 1
ATOM 963 C C . ILE A 1 115 ? -6.765 1.442 15.770 1.00 81.94 115 ILE A C 1
ATOM 965 O O . ILE A 1 115 ? -6.289 1.446 14.634 1.00 81.94 115 ILE A O 1
ATOM 969 N N . LYS A 1 116 ? -6.797 2.547 16.525 1.00 84.56 116 LYS A N 1
ATOM 970 C CA . LYS A 1 116 ? -6.288 3.839 16.051 1.00 84.56 116 LYS A CA 1
ATOM 971 C C . LYS A 1 116 ? -4.789 3.780 15.742 1.00 84.56 116 LYS A C 1
ATOM 973 O O . LYS A 1 116 ? -4.367 4.278 14.702 1.00 84.56 116 LYS A O 1
ATOM 978 N N . LEU A 1 117 ? -4.003 3.135 16.601 1.00 83.94 117 LEU A N 1
ATOM 979 C CA . LEU A 1 117 ? -2.575 2.924 16.391 1.00 83.94 117 LEU A CA 1
ATOM 980 C C . LEU A 1 117 ? -2.320 2.112 15.117 1.00 83.94 117 LEU A C 1
ATOM 982 O O . LEU A 1 117 ? -1.440 2.459 14.335 1.00 83.94 117 LEU A O 1
ATOM 986 N N . ASN A 1 118 ? -3.118 1.073 14.862 1.00 83.62 118 ASN A N 1
ATOM 987 C CA . ASN A 1 118 ? -2.965 0.264 13.651 1.00 83.62 118 ASN A CA 1
ATOM 988 C C . ASN A 1 118 ? -3.309 1.013 12.375 1.00 83.62 118 ASN A C 1
ATOM 990 O O . ASN A 1 118 ? -2.632 0.831 11.368 1.00 83.62 118 ASN A O 1
ATOM 994 N N . ILE A 1 119 ? -4.312 1.887 12.421 1.00 84.94 119 ILE A N 1
ATOM 995 C CA . ILE A 1 119 ? -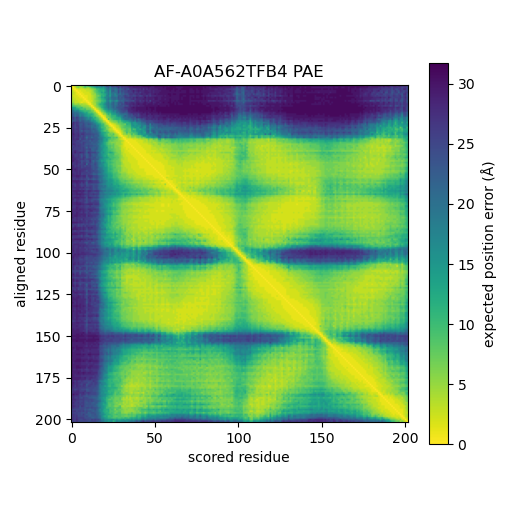4.629 2.776 11.304 1.00 84.94 119 ILE A CA 1
ATOM 996 C C . ILE A 1 119 ? -3.436 3.684 10.982 1.00 84.94 119 ILE A C 1
ATOM 998 O O . ILE A 1 119 ? -3.108 3.864 9.812 1.00 84.94 119 ILE A O 1
ATOM 1002 N N . GLU A 1 120 ? -2.762 4.237 11.992 1.00 87.69 120 GLU A N 1
ATOM 1003 C CA . GLU A 1 120 ? -1.572 5.068 11.764 1.00 87.69 120 GLU A CA 1
ATOM 1004 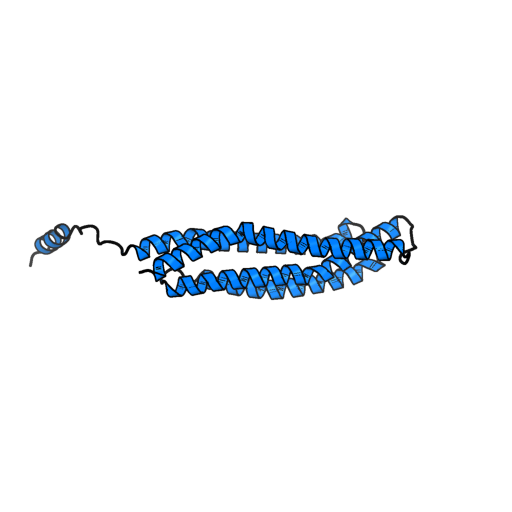C C . GLU A 1 120 ? -0.385 4.247 11.235 1.00 87.69 120 GLU A C 1
ATOM 1006 O O . GLU A 1 120 ? 0.294 4.683 10.306 1.00 87.69 120 GLU A O 1
ATOM 1011 N N . ILE A 1 121 ? -0.179 3.020 11.732 1.00 86.25 121 ILE A N 1
ATOM 1012 C CA . ILE A 1 121 ? 0.827 2.090 11.186 1.00 86.25 121 ILE A CA 1
ATOM 1013 C C . ILE A 1 121 ? 0.528 1.764 9.713 1.00 86.25 121 ILE A C 1
ATOM 1015 O O . ILE A 1 121 ? 1.443 1.753 8.890 1.00 86.25 121 ILE A O 1
ATOM 1019 N N . TYR A 1 122 ? -0.741 1.548 9.359 1.00 85.38 122 TYR A N 1
ATOM 1020 C CA . TYR A 1 122 ? -1.177 1.294 7.984 1.00 85.38 122 TYR A CA 1
ATOM 1021 C C . TYR A 1 122 ? -0.925 2.493 7.057 1.00 85.38 122 TYR A C 1
ATOM 1023 O O . TYR A 1 122 ? -0.428 2.326 5.940 1.00 85.38 122 TYR A O 1
ATOM 1031 N N . LYS A 1 123 ? -1.218 3.716 7.514 1.00 87.06 123 LYS A N 1
ATOM 1032 C CA . LYS A 1 123 ? -0.890 4.936 6.759 1.00 87.06 123 LYS A CA 1
ATOM 1033 C C . LYS A 1 123 ? 0.617 5.072 6.563 1.00 87.06 123 LYS A C 1
ATOM 1035 O O . LYS A 1 123 ? 1.062 5.312 5.447 1.00 87.06 123 LYS A O 1
ATOM 1040 N N . ALA A 1 124 ? 1.400 4.862 7.622 1.00 89.06 124 ALA A N 1
ATOM 1041 C CA . ALA A 1 124 ? 2.856 4.926 7.556 1.00 89.06 124 ALA A CA 1
ATOM 1042 C C . ALA A 1 124 ? 3.435 3.897 6.571 1.00 89.06 124 ALA A C 1
ATOM 1044 O O . ALA A 1 124 ? 4.345 4.222 5.813 1.00 89.06 124 ALA A O 1
ATOM 1045 N N . PHE A 1 125 ? 2.879 2.683 6.532 1.00 89.00 125 PHE A N 1
ATOM 1046 C CA . PHE A 1 125 ? 3.215 1.682 5.520 1.00 89.00 125 PHE A CA 1
ATOM 1047 C C . PHE A 1 125 ? 2.871 2.157 4.103 1.00 89.00 125 PHE A C 1
ATOM 1049 O O . PHE A 1 125 ? 3.707 2.104 3.206 1.00 89.00 125 PHE A O 1
ATOM 1056 N N . SER A 1 126 ? 1.664 2.688 3.905 1.00 86.75 126 SER A N 1
ATOM 1057 C CA . SER A 1 126 ? 1.226 3.190 2.596 1.00 86.75 126 SER A CA 1
ATOM 1058 C C . SER A 1 126 ? 2.142 4.308 2.086 1.00 86.75 126 SER A C 1
ATOM 1060 O O . SER A 1 126 ? 2.510 4.326 0.913 1.00 86.75 126 SER A O 1
ATOM 1062 N N . PHE A 1 127 ? 2.574 5.209 2.973 1.00 86.88 127 PHE A N 1
ATOM 1063 C CA . PHE A 1 127 ? 3.489 6.296 2.630 1.00 86.88 127 PHE A CA 1
ATOM 1064 C C . PHE A 1 127 ? 4.931 5.835 2.409 1.00 86.88 127 PHE A C 1
ATOM 1066 O O . PHE A 1 127 ? 5.614 6.392 1.553 1.00 86.88 127 PHE A O 1
ATOM 1073 N N . SER A 1 128 ? 5.402 4.807 3.121 1.00 89.38 128 SER A N 1
ATOM 1074 C CA . SER A 1 128 ? 6.762 4.286 2.934 1.00 89.38 128 SER A CA 1
ATOM 1075 C C . SER A 1 128 ? 6.943 3.531 1.613 1.00 89.38 128 SER A C 1
ATOM 1077 O O . SER A 1 128 ? 8.055 3.482 1.089 1.00 89.38 128 SER A O 1
ATOM 1079 N N . LEU A 1 129 ? 5.859 3.015 1.024 1.00 88.00 129 LEU A N 1
ATOM 1080 C CA . LEU A 1 129 ? 5.879 2.373 -0.294 1.00 88.00 129 LEU A CA 1
ATOM 1081 C C . LEU A 1 129 ? 5.984 3.356 -1.469 1.00 88.00 129 LEU A C 1
ATOM 1083 O O . LEU A 1 129 ? 6.471 2.976 -2.534 1.00 88.00 129 LEU A O 1
ATOM 1087 N N . ILE A 1 130 ? 5.561 4.610 -1.291 1.00 86.75 130 ILE A N 1
ATOM 1088 C CA . ILE A 1 130 ? 5.547 5.648 -2.337 1.00 86.75 130 ILE A CA 1
ATOM 1089 C C . ILE A 1 130 ? 6.884 5.767 -3.094 1.00 86.75 130 ILE A C 1
ATOM 1091 O O . ILE A 1 130 ? 6.865 5.647 -4.323 1.00 86.75 130 ILE A O 1
ATOM 1095 N N . PRO A 1 131 ? 8.045 5.984 -2.438 1.00 87.19 131 PRO A N 1
ATOM 1096 C CA . PRO A 1 131 ? 9.309 6.148 -3.155 1.00 87.19 131 PRO A CA 1
ATOM 1097 C C . PRO A 1 131 ? 9.686 4.908 -3.975 1.00 87.19 131 PRO A C 1
ATOM 1099 O O . PRO A 1 131 ? 10.179 5.042 -5.092 1.00 87.19 131 PRO A O 1
ATOM 1102 N N . ILE A 1 132 ? 9.399 3.706 -3.469 1.00 90.00 132 ILE A N 1
ATOM 1103 C CA . ILE A 1 132 ? 9.683 2.450 -4.176 1.00 90.00 132 ILE A CA 1
ATOM 1104 C C . ILE A 1 132 ? 8.779 2.313 -5.404 1.00 90.00 132 ILE A C 1
ATOM 1106 O O . ILE A 1 132 ? 9.257 2.025 -6.501 1.00 90.00 132 ILE A O 1
ATOM 1110 N N . MET A 1 133 ? 7.481 2.574 -5.238 1.00 85.94 133 MET A N 1
ATOM 1111 C CA . MET A 1 133 ? 6.505 2.530 -6.329 1.00 85.94 133 MET A CA 1
ATOM 1112 C C . MET A 1 133 ? 6.879 3.479 -7.463 1.00 85.94 133 MET A C 1
ATOM 1114 O O . MET A 1 133 ? 6.760 3.129 -8.633 1.00 85.94 133 MET A O 1
ATOM 1118 N N . ILE A 1 134 ? 7.381 4.661 -7.125 1.00 84.25 134 ILE A N 1
ATOM 1119 C CA . ILE A 1 134 ? 7.822 5.654 -8.100 1.00 84.25 134 ILE A CA 1
ATOM 1120 C C . ILE A 1 134 ? 9.002 5.135 -8.917 1.00 84.25 134 ILE A C 1
ATOM 1122 O O . ILE A 1 134 ? 8.982 5.249 -10.142 1.00 84.25 134 ILE A O 1
ATOM 1126 N N . VAL A 1 135 ? 10.006 4.547 -8.264 1.00 87.00 135 VAL A N 1
ATOM 1127 C CA . VAL A 1 135 ? 11.166 3.968 -8.956 1.00 87.00 135 VAL A CA 1
ATOM 1128 C C . VAL A 1 135 ? 10.744 2.805 -9.860 1.00 87.00 135 VAL A C 1
ATOM 1130 O O . VAL A 1 135 ? 11.232 2.669 -10.979 1.00 87.00 135 VAL A O 1
ATOM 1133 N N . ILE A 1 136 ? 9.794 1.981 -9.421 1.00 87.94 136 ILE A N 1
ATOM 1134 C CA . ILE A 1 136 ? 9.254 0.903 -10.254 1.00 87.94 136 ILE A CA 1
ATOM 1135 C C . ILE A 1 136 ? 8.516 1.473 -11.476 1.00 87.94 136 ILE A C 1
ATOM 1137 O O . ILE A 1 136 ? 8.736 1.018 -12.600 1.00 87.94 136 ILE A O 1
ATOM 1141 N N . VAL A 1 137 ? 7.673 2.494 -11.293 1.00 84.50 137 VAL A N 1
ATOM 1142 C CA . VAL A 1 137 ? 6.933 3.139 -12.391 1.00 84.50 137 VAL A CA 1
ATOM 1143 C C . VAL A 1 137 ? 7.882 3.787 -13.398 1.00 84.50 137 VAL A C 1
ATOM 1145 O O . VAL A 1 137 ? 7.672 3.635 -14.603 1.00 84.50 137 VAL A O 1
ATOM 1148 N N . THR A 1 138 ? 8.951 4.455 -12.956 1.00 81.12 138 THR A N 1
ATOM 1149 C CA . THR A 1 138 ? 9.945 5.002 -13.893 1.00 81.12 138 THR A CA 1
ATOM 1150 C C . THR A 1 138 ? 10.653 3.925 -14.673 1.00 81.12 138 THR A C 1
ATOM 1152 O O . THR A 1 138 ? 10.800 4.085 -15.881 1.00 81.12 138 THR A O 1
ATOM 1155 N N . MET A 1 139 ? 11.041 2.821 -14.032 1.00 85.75 139 MET A N 1
ATOM 1156 C CA . MET A 1 139 ? 11.637 1.684 -14.732 1.00 85.75 139 MET A CA 1
ATOM 1157 C C . MET A 1 139 ? 10.690 1.129 -15.799 1.00 85.75 139 MET A C 1
ATOM 1159 O O . MET A 1 139 ? 11.128 0.861 -16.913 1.00 85.75 139 MET A O 1
ATOM 1163 N N . ILE A 1 140 ? 9.389 1.020 -15.513 1.00 85.12 140 ILE A N 1
ATOM 1164 C CA . ILE A 1 140 ? 8.388 0.562 -16.492 1.00 85.12 140 ILE A CA 1
ATOM 1165 C C . ILE A 1 140 ? 8.286 1.535 -17.679 1.00 85.12 140 ILE A C 1
ATOM 1167 O O . ILE A 1 140 ? 8.288 1.105 -18.835 1.00 85.12 140 ILE A O 1
ATOM 1171 N N . LEU A 1 141 ? 8.216 2.843 -17.415 1.00 82.19 141 LEU A N 1
ATOM 1172 C CA . LEU A 1 141 ? 8.153 3.869 -18.463 1.00 82.19 141 LEU A CA 1
ATOM 1173 C C . LEU A 1 141 ? 9.429 3.890 -19.316 1.00 82.19 141 LEU A C 1
ATOM 1175 O O . LEU A 1 141 ? 9.357 3.984 -20.542 1.00 82.19 141 LEU A O 1
ATOM 1179 N N . ALA A 1 142 ? 10.586 3.765 -18.671 1.00 81.81 142 ALA A N 1
ATOM 1180 C CA . ALA A 1 142 ? 11.895 3.713 -19.305 1.00 81.81 142 ALA A CA 1
ATOM 1181 C C . ALA A 1 142 ? 12.054 2.451 -20.171 1.00 81.81 142 ALA A C 1
ATOM 1183 O O . ALA A 1 142 ? 12.501 2.539 -21.314 1.00 81.81 142 ALA A O 1
ATOM 1184 N N . ASN A 1 143 ? 11.591 1.300 -19.673 1.00 85.44 143 ASN A N 1
ATOM 1185 C CA . ASN A 1 143 ? 11.544 0.042 -20.413 1.00 85.44 143 ASN A CA 1
ATOM 1186 C C . ASN A 1 143 ? 10.702 0.159 -21.690 1.00 85.44 143 ASN A C 1
ATOM 1188 O O . ASN A 1 143 ? 11.143 -0.256 -22.759 1.00 85.44 143 ASN A O 1
ATOM 1192 N N . LYS A 1 144 ? 9.509 0.764 -21.599 1.00 83.38 144 LYS A N 1
ATOM 1193 C CA . LYS A 1 144 ? 8.643 0.972 -22.768 1.00 83.38 144 LYS A CA 1
ATOM 1194 C C . LYS A 1 144 ? 9.333 1.823 -23.838 1.00 83.38 144 LYS A C 1
ATOM 1196 O O . LYS A 1 144 ? 9.304 1.469 -25.008 1.00 83.38 144 LYS A O 1
ATOM 1201 N N . ARG A 1 145 ? 10.010 2.904 -23.442 1.00 78.81 145 ARG A N 1
ATOM 1202 C CA . ARG A 1 145 ? 10.720 3.769 -24.398 1.00 78.81 145 ARG A CA 1
ATOM 1203 C C . ARG A 1 145 ? 11.929 3.114 -25.054 1.00 78.81 145 ARG A C 1
ATOM 1205 O O . ARG A 1 145 ? 12.181 3.389 -26.222 1.00 78.81 145 ARG A O 1
ATOM 1212 N N . MET A 1 146 ? 12.648 2.255 -24.328 1.00 80.69 146 MET A N 1
ATOM 1213 C CA . MET A 1 146 ? 13.726 1.458 -24.920 1.00 80.69 146 MET A CA 1
ATOM 1214 C C . MET A 1 146 ? 13.198 0.522 -26.011 1.00 80.69 146 MET A C 1
ATOM 1216 O O . MET A 1 146 ? 13.819 0.427 -27.065 1.00 80.69 146 MET A O 1
ATOM 1220 N N . HIS A 1 147 ? 12.037 -0.108 -25.799 1.00 82.44 147 HIS A N 1
ATOM 1221 C CA . HIS A 1 147 ? 11.367 -0.902 -26.839 1.00 82.44 147 HIS A CA 1
ATOM 1222 C C . HIS A 1 147 ? 10.912 -0.051 -28.032 1.00 82.44 147 HIS A C 1
ATOM 1224 O O . HIS A 1 147 ? 11.053 -0.484 -29.171 1.00 82.44 147 HIS A O 1
ATOM 1230 N N . ASP A 1 148 ? 10.448 1.177 -27.792 1.00 82.06 148 ASP A N 1
ATOM 1231 C CA . ASP A 1 148 ? 10.037 2.119 -28.846 1.00 82.06 148 ASP A CA 1
ATOM 1232 C C . ASP A 1 148 ? 11.234 2.769 -29.590 1.00 82.06 148 ASP A C 1
ATOM 1234 O O . ASP A 1 148 ? 11.041 3.648 -30.431 1.00 82.06 148 ASP A O 1
ATOM 1238 N N . GLY A 1 149 ? 12.482 2.384 -29.280 1.00 75.62 149 GLY A N 1
ATOM 1239 C CA . GLY A 1 149 ? 13.703 2.905 -29.917 1.00 75.62 149 GLY A CA 1
ATOM 1240 C C . GLY A 1 149 ? 14.061 4.348 -29.537 1.00 75.62 149 GLY A C 1
ATOM 1241 O O . GLY A 1 149 ? 14.982 4.935 -30.103 1.00 75.62 149 GLY A O 1
ATOM 1242 N N . ASN A 1 150 ? 13.355 4.934 -28.568 1.00 69.12 150 ASN A N 1
ATOM 1243 C CA . ASN A 1 150 ? 13.506 6.330 -28.179 1.00 69.12 150 ASN A CA 1
ATOM 1244 C C . ASN A 1 150 ? 14.470 6.433 -26.980 1.00 69.12 150 ASN A C 1
ATOM 1246 O O . ASN A 1 150 ? 14.054 6.438 -25.821 1.00 69.12 150 ASN A O 1
ATOM 1250 N N . MET A 1 151 ? 15.774 6.454 -27.276 1.00 63.91 151 MET A N 1
ATOM 1251 C CA . MET A 1 151 ? 16.877 6.331 -26.301 1.00 63.91 151 MET A CA 1
ATOM 1252 C C . MET A 1 151 ? 17.169 7.598 -25.484 1.00 63.91 151 MET A C 1
ATOM 1254 O O . MET A 1 151 ? 18.014 7.568 -24.590 1.00 63.91 151 MET A O 1
ATOM 1258 N N . ASP A 1 152 ? 16.491 8.712 -25.758 1.00 68.06 152 ASP A N 1
ATOM 1259 C CA . ASP A 1 152 ? 16.828 9.999 -25.151 1.00 68.06 152 ASP A CA 1
ATOM 1260 C C . ASP A 1 152 ? 16.221 10.13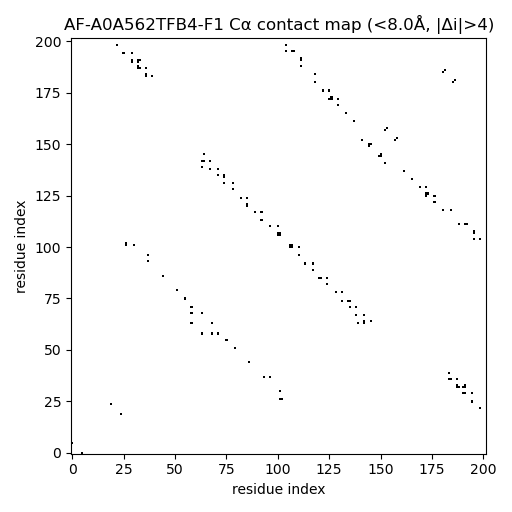6 -23.741 1.00 68.06 152 ASP A C 1
ATOM 1262 O O . ASP A 1 152 ? 15.266 10.875 -23.511 1.00 68.06 152 ASP A O 1
ATOM 1266 N N . MET A 1 153 ? 16.732 9.351 -22.785 1.00 59.50 153 MET A N 1
ATOM 1267 C CA . MET A 1 153 ? 16.212 9.228 -21.411 1.00 59.50 153 MET A CA 1
ATOM 1268 C C . MET A 1 153 ? 16.339 10.501 -20.563 1.00 59.50 153 MET A C 1
ATOM 1270 O O . MET A 1 153 ? 15.607 10.652 -19.585 1.00 59.50 153 MET A O 1
ATOM 1274 N N . LEU A 1 154 ? 17.247 11.411 -20.925 1.00 62.88 154 LEU A N 1
ATOM 1275 C CA . LEU A 1 154 ? 17.630 12.582 -20.124 1.00 62.88 154 LEU A CA 1
ATOM 1276 C C . LEU A 1 154 ? 17.129 13.913 -20.701 1.00 62.88 154 LEU A C 1
ATOM 1278 O O . LEU A 1 154 ? 17.590 14.980 -20.302 1.00 62.88 154 LEU A O 1
ATOM 1282 N N . SER A 1 155 ? 16.161 13.885 -21.619 1.00 70.00 155 SER A N 1
ATOM 1283 C CA . SER A 1 155 ? 15.544 15.118 -22.110 1.00 70.00 155 SER A CA 1
ATOM 1284 C C . SER A 1 155 ? 14.847 15.875 -20.969 1.00 70.00 155 SER A C 1
ATOM 1286 O O . SER A 1 155 ? 14.092 15.282 -20.192 1.00 70.00 155 SER A O 1
ATOM 1288 N N . ASN A 1 156 ? 15.011 17.204 -20.903 1.00 73.31 156 ASN A N 1
ATOM 1289 C CA . ASN A 1 156 ? 14.355 18.065 -19.903 1.00 73.31 156 ASN A CA 1
ATOM 1290 C C . ASN A 1 156 ? 12.829 17.861 -19.826 1.00 73.31 156 ASN A C 1
ATOM 1292 O O . ASN A 1 156 ? 12.240 18.023 -18.759 1.00 73.31 156 ASN A O 1
ATOM 1296 N N . ARG A 1 157 ? 12.180 17.456 -20.931 1.00 70.31 157 ARG A N 1
ATOM 1297 C CA . ARG A 1 157 ? 10.745 17.114 -20.959 1.00 70.31 157 ARG A CA 1
ATOM 1298 C C . ARG A 1 157 ? 10.400 15.843 -20.179 1.00 70.31 157 ARG A C 1
ATOM 1300 O O . ARG A 1 157 ? 9.289 15.722 -19.678 1.00 70.31 157 ARG A O 1
ATOM 1307 N N . ILE A 1 158 ? 11.314 14.879 -20.104 1.00 69.94 158 ILE A N 1
ATOM 1308 C CA . ILE A 1 158 ? 11.111 13.621 -19.373 1.00 69.94 158 ILE A CA 1
ATOM 1309 C C . ILE A 1 158 ? 11.293 13.861 -17.884 1.00 69.94 158 ILE A C 1
ATOM 1311 O O . ILE A 1 158 ? 10.478 13.400 -17.092 1.00 69.94 158 ILE A O 1
ATOM 1315 N N . ILE A 1 159 ? 12.321 14.626 -17.516 1.00 75.75 159 ILE A N 1
ATOM 1316 C CA . ILE A 1 159 ? 12.583 14.995 -16.125 1.00 75.75 159 ILE A CA 1
ATOM 1317 C C . ILE A 1 159 ? 11.402 15.798 -15.566 1.00 75.75 159 ILE A C 1
ATOM 1319 O O . ILE A 1 159 ? 10.905 15.481 -14.487 1.00 75.75 159 ILE A O 1
ATOM 1323 N N . SER A 1 160 ? 10.884 16.780 -16.315 1.00 76.25 160 SER A N 1
ATOM 1324 C CA . SER A 1 160 ? 9.717 17.553 -15.876 1.00 76.25 160 SER A CA 1
ATOM 1325 C C . SER A 1 160 ? 8.447 16.702 -15.780 1.00 76.25 160 SER A C 1
ATOM 1327 O O . SER A 1 160 ? 7.762 16.761 -14.762 1.00 76.25 160 SER A O 1
ATOM 1329 N N . ALA A 1 161 ? 8.166 15.848 -16.773 1.00 74.12 161 ALA A N 1
ATOM 1330 C CA . ALA A 1 161 ? 7.032 14.923 -16.723 1.00 74.12 161 ALA A CA 1
ATOM 1331 C C . ALA A 1 161 ? 7.135 13.948 -15.540 1.00 74.12 161 ALA A C 1
ATOM 1333 O O . ALA A 1 161 ? 6.134 13.672 -14.880 1.00 74.12 161 ALA A O 1
ATOM 1334 N N . PHE A 1 162 ? 8.342 13.463 -15.239 1.00 76.19 162 PHE A N 1
ATOM 1335 C CA . PHE A 1 162 ? 8.589 12.600 -14.093 1.00 76.19 162 PHE A CA 1
ATOM 1336 C C . PHE A 1 162 ? 8.265 13.305 -12.773 1.00 76.19 162 PHE A C 1
ATOM 1338 O O . PHE A 1 162 ? 7.512 12.759 -11.971 1.00 76.19 162 PHE A O 1
ATOM 1345 N N . ILE A 1 163 ? 8.752 14.534 -12.576 1.00 82.19 163 ILE A N 1
ATOM 1346 C CA . ILE A 1 163 ? 8.462 15.333 -11.375 1.00 82.19 163 ILE A CA 1
ATOM 1347 C C . ILE A 1 163 ? 6.956 15.604 -11.245 1.00 82.19 163 ILE A C 1
ATOM 1349 O O . ILE A 1 163 ? 6.394 15.489 -10.157 1.00 82.19 163 ILE A O 1
ATOM 1353 N N . THR A 1 164 ? 6.263 15.920 -12.342 1.00 81.75 164 THR A N 1
ATOM 1354 C CA . THR A 1 164 ? 4.810 16.145 -12.309 1.00 81.75 164 THR A CA 1
ATOM 1355 C C . THR A 1 164 ? 4.047 14.879 -11.913 1.00 81.75 164 THR A C 1
ATOM 1357 O O . THR A 1 164 ? 3.186 14.933 -11.034 1.00 81.75 164 THR A O 1
ATOM 1360 N N . VAL A 1 165 ? 4.380 13.730 -12.510 1.00 79.00 165 VAL A N 1
ATOM 1361 C CA . VAL A 1 165 ? 3.767 12.437 -12.164 1.00 79.00 165 VAL A CA 1
ATOM 1362 C C . VAL A 1 165 ? 4.089 12.047 -10.722 1.00 79.00 165 VAL A C 1
ATOM 1364 O O . VAL A 1 165 ? 3.211 11.552 -10.023 1.00 79.00 165 VAL A O 1
ATOM 1367 N N . PHE A 1 166 ? 5.306 12.322 -10.251 1.00 81.69 166 PHE A N 1
ATOM 1368 C CA . PHE A 1 166 ? 5.738 12.097 -8.872 1.00 81.69 166 PHE A CA 1
ATOM 1369 C C . PHE A 1 166 ? 4.860 12.857 -7.871 1.00 81.69 166 PHE A C 1
ATOM 1371 O O . PHE A 1 166 ? 4.273 12.255 -6.971 1.00 81.69 166 PHE A O 1
ATOM 1378 N N . CYS A 1 167 ? 4.710 14.170 -8.063 1.00 86.00 167 CYS A N 1
ATOM 1379 C CA . CYS A 1 167 ? 3.884 15.011 -7.199 1.00 86.00 167 CYS A CA 1
ATOM 1380 C C . CYS A 1 167 ? 2.411 14.575 -7.214 1.00 86.00 167 CYS A C 1
ATOM 1382 O O . CYS A 1 167 ? 1.781 14.488 -6.159 1.00 86.00 167 CYS A O 1
ATOM 1384 N N . LEU A 1 168 ? 1.872 14.251 -8.395 1.00 85.81 168 LEU A N 1
ATOM 1385 C CA . LEU A 1 168 ? 0.501 13.754 -8.533 1.00 85.81 168 LEU A CA 1
ATOM 1386 C C . LEU A 1 168 ? 0.306 12.398 -7.847 1.00 85.81 168 LEU A C 1
ATOM 1388 O O . LEU A 1 168 ? -0.692 12.209 -7.156 1.00 85.81 168 LEU A O 1
ATOM 1392 N N . ALA A 1 169 ? 1.254 11.471 -7.992 1.00 81.06 169 ALA A N 1
ATOM 1393 C CA . ALA A 1 169 ? 1.193 10.155 -7.363 1.00 81.06 169 ALA A CA 1
ATOM 1394 C C . ALA A 1 169 ? 1.199 10.261 -5.833 1.00 81.06 169 ALA A C 1
ATOM 1396 O O . ALA A 1 169 ? 0.413 9.580 -5.173 1.00 81.06 169 ALA A O 1
ATOM 1397 N N . ILE A 1 170 ? 2.022 11.150 -5.266 1.00 84.81 170 ILE A N 1
ATOM 1398 C CA . ILE A 1 170 ? 2.022 11.432 -3.825 1.00 84.81 170 ILE A CA 1
ATOM 1399 C C . ILE A 1 170 ? 0.660 11.967 -3.385 1.00 84.81 170 ILE A C 1
ATOM 1401 O O . ILE A 1 170 ? 0.046 11.400 -2.481 1.00 84.81 170 ILE A O 1
ATOM 1405 N N . ALA A 1 171 ? 0.166 13.020 -4.042 1.00 86.88 171 ALA A N 1
ATOM 1406 C CA . ALA A 1 171 ? -1.098 13.654 -3.678 1.00 86.88 171 ALA A CA 1
ATOM 1407 C C . ALA A 1 171 ? -2.276 12.667 -3.750 1.00 86.88 171 ALA A C 1
ATOM 1409 O O . ALA A 1 171 ? -3.079 12.585 -2.819 1.00 86.88 171 ALA A O 1
ATOM 1410 N N . LEU A 1 172 ? -2.339 11.865 -4.818 1.00 86.44 172 LEU A N 1
ATOM 1411 C CA . LEU A 1 172 ? -3.353 10.827 -4.989 1.00 86.44 172 LEU A CA 1
ATOM 1412 C C . LEU A 1 172 ? -3.241 9.737 -3.926 1.00 86.44 172 LEU A C 1
ATOM 1414 O O . LEU A 1 172 ? -4.258 9.340 -3.367 1.00 86.44 172 LEU A O 1
ATOM 1418 N N . THR A 1 173 ? -2.032 9.275 -3.606 1.00 82.38 173 THR A N 1
ATOM 1419 C CA . THR A 1 173 ? -1.841 8.233 -2.588 1.00 82.38 173 THR A CA 1
ATOM 1420 C C . THR A 1 173 ? -2.279 8.725 -1.212 1.00 82.38 173 THR A C 1
ATOM 1422 O O . THR A 1 173 ? -2.952 7.988 -0.493 1.00 82.38 173 THR A O 1
ATOM 1425 N N . ILE A 1 174 ? -1.973 9.978 -0.859 1.00 86.06 174 ILE A N 1
ATOM 1426 C CA . ILE A 1 174 ? -2.429 10.597 0.394 1.00 86.06 174 ILE A CA 1
ATOM 1427 C C . ILE A 1 174 ? -3.958 10.660 0.431 1.00 86.06 174 ILE A C 1
ATOM 1429 O O . ILE A 1 174 ? -4.569 10.123 1.356 1.00 86.06 174 ILE A O 1
ATOM 1433 N N . ALA A 1 175 ? -4.581 11.233 -0.601 1.00 87.50 175 ALA A N 1
ATOM 1434 C CA . ALA A 1 175 ? -6.032 11.381 -0.664 1.00 87.50 175 ALA A CA 1
ATOM 1435 C C . ALA A 1 175 ? -6.758 10.026 -0.629 1.00 87.50 175 ALA A C 1
ATOM 1437 O O . ALA A 1 175 ? -7.712 9.848 0.132 1.00 87.50 175 ALA A O 1
ATOM 1438 N N . LEU A 1 176 ? -6.291 9.050 -1.414 1.00 86.38 176 LEU A N 1
ATOM 1439 C CA . LEU A 1 176 ? -6.861 7.706 -1.446 1.00 86.38 176 LEU A CA 1
ATOM 1440 C C . LEU A 1 176 ? -6.698 7.008 -0.100 1.00 86.38 176 LEU A C 1
ATOM 1442 O O . LEU A 1 176 ? -7.676 6.461 0.395 1.00 86.38 176 LEU A O 1
ATOM 1446 N N . THR A 1 177 ? -5.520 7.071 0.527 1.00 85.12 177 THR A N 1
ATOM 1447 C CA . THR A 1 177 ? -5.282 6.441 1.836 1.00 85.12 177 THR A CA 1
ATOM 1448 C C . THR A 1 177 ? -6.195 7.037 2.907 1.00 85.12 177 THR A C 1
ATOM 1450 O O . THR A 1 177 ? -6.810 6.295 3.674 1.00 85.12 177 THR A O 1
ATOM 1453 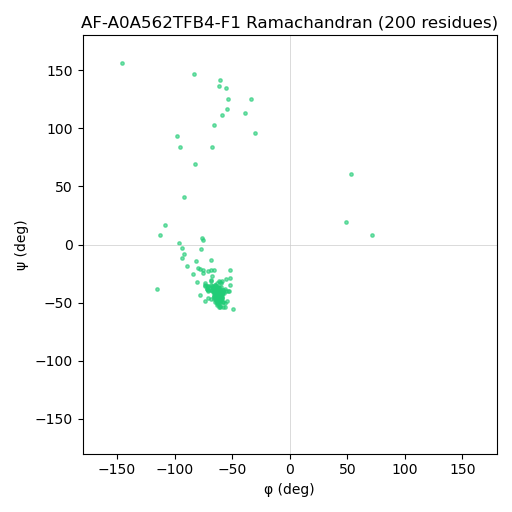N N . GLU A 1 178 ? -6.352 8.363 2.949 1.00 86.06 178 GLU A N 1
ATOM 1454 C CA . GLU A 1 178 ? -7.257 9.014 3.902 1.00 86.06 178 GLU A CA 1
ATOM 1455 C C . GLU A 1 178 ? -8.723 8.635 3.675 1.00 86.06 178 GLU A C 1
ATOM 1457 O O . GLU A 1 178 ? -9.445 8.335 4.634 1.00 86.06 178 GLU A O 1
ATOM 1462 N N . LEU A 1 179 ? -9.167 8.605 2.415 1.00 86.31 179 LEU A N 1
ATOM 1463 C CA . LEU A 1 179 ? -10.519 8.184 2.052 1.00 86.31 179 LEU A CA 1
ATOM 1464 C C . LEU A 1 179 ? -10.769 6.721 2.425 1.00 86.31 179 LEU A C 1
ATOM 1466 O O . LEU A 1 179 ? -11.787 6.418 3.051 1.00 86.31 179 LEU A O 1
ATOM 1470 N N . TRP A 1 180 ? -9.823 5.840 2.104 1.00 84.44 180 TRP A N 1
ATOM 1471 C CA . TRP A 1 180 ? -9.882 4.409 2.394 1.00 84.44 180 TRP A CA 1
ATOM 1472 C C . TRP A 1 180 ? -9.999 4.167 3.899 1.00 84.44 180 TRP A C 1
ATOM 1474 O O . TRP A 1 180 ? -10.927 3.503 4.365 1.00 84.44 180 TRP A O 1
ATOM 1484 N N . VAL A 1 181 ? -9.138 4.821 4.687 1.00 84.94 181 VAL A N 1
ATOM 1485 C CA . VAL A 1 181 ? -9.167 4.759 6.153 1.00 84.94 181 VAL A CA 1
ATOM 1486 C C . VAL A 1 181 ? -10.506 5.258 6.703 1.00 84.94 181 VAL A C 1
ATOM 1488 O O . VAL A 1 181 ? -11.116 4.626 7.572 1.00 84.94 181 VAL A O 1
ATOM 1491 N N . LYS A 1 182 ? -11.007 6.387 6.191 1.00 84.06 182 LYS A N 1
ATOM 1492 C CA . LYS A 1 182 ? -12.276 6.971 6.640 1.00 84.06 182 LYS A CA 1
ATOM 1493 C C . LYS A 1 182 ? -13.464 6.051 6.352 1.00 84.06 182 LYS A C 1
ATOM 1495 O O . LYS A 1 182 ? -14.356 5.947 7.197 1.00 84.06 182 LYS A O 1
ATOM 1500 N N . GLN A 1 183 ? -13.477 5.390 5.196 1.00 80.38 183 GLN A N 1
ATOM 1501 C CA . GLN A 1 183 ? -14.553 4.487 4.790 1.00 80.38 183 GLN A CA 1
ATOM 1502 C C . GLN A 1 183 ? -14.521 3.160 5.556 1.00 80.38 183 GLN A C 1
ATOM 1504 O O . GLN A 1 183 ? -15.547 2.744 6.097 1.00 80.38 183 GLN A O 1
ATOM 1509 N N . LEU A 1 184 ? -13.357 2.514 5.646 1.00 76.38 184 LEU A N 1
ATOM 1510 C CA . LEU A 1 184 ? -13.232 1.175 6.228 1.00 76.38 184 LEU A CA 1
ATOM 1511 C C . LEU A 1 184 ? -13.186 1.163 7.747 1.00 76.38 184 LEU A C 1
ATOM 1513 O O . LEU A 1 184 ? -13.690 0.215 8.346 1.00 76.38 184 LEU A O 1
ATOM 1517 N N . TYR A 1 185 ? -12.625 2.204 8.361 1.00 80.44 185 TYR A N 1
ATOM 1518 C CA . TYR A 1 185 ? -12.423 2.260 9.807 1.00 80.44 185 TYR A CA 1
ATOM 1519 C C . TYR A 1 185 ? -13.241 3.372 10.463 1.00 80.44 185 TYR A C 1
ATOM 1521 O O . TYR A 1 185 ? -13.812 3.166 11.533 1.00 80.44 185 TYR A O 1
ATOM 1529 N N . GLY A 1 186 ? -13.369 4.537 9.821 1.00 79.38 186 GLY A N 1
ATOM 1530 C CA . GLY A 1 186 ? -13.952 5.735 10.436 1.00 79.38 186 GLY A CA 1
ATOM 1531 C C . GLY A 1 186 ? -15.388 5.571 10.949 1.00 79.38 186 GLY A C 1
ATOM 1532 O O . GLY A 1 186 ? -15.713 6.077 12.025 1.00 79.38 186 GLY A O 1
ATOM 1533 N N . LYS A 1 187 ? -16.251 4.841 10.227 1.00 80.06 187 LYS A N 1
ATOM 1534 C CA . LYS A 1 187 ? -17.634 4.576 10.674 1.00 80.06 187 LYS A CA 1
ATOM 1535 C C . LYS A 1 187 ? -17.665 3.733 11.954 1.00 80.06 187 LYS A C 1
ATOM 1537 O O . LYS A 1 187 ? -18.381 4.081 12.890 1.00 80.06 187 LYS A O 1
ATOM 1542 N N . TYR A 1 188 ? -16.872 2.666 12.005 1.00 75.88 188 TYR A N 1
ATOM 1543 C CA . TYR A 1 188 ? -16.827 1.742 13.140 1.00 75.88 188 TYR A CA 1
ATOM 1544 C C . TYR A 1 188 ? -16.105 2.352 14.346 1.00 75.88 188 TYR A C 1
ATOM 1546 O O . TYR A 1 188 ? -16.558 2.192 15.475 1.00 75.88 188 TYR A O 1
ATOM 1554 N N . LEU A 1 189 ? -15.059 3.151 14.115 1.00 81.69 189 LEU A N 1
ATOM 1555 C CA . LEU A 1 189 ? -14.347 3.869 15.175 1.00 81.69 189 LEU A CA 1
ATOM 1556 C C . LEU A 1 189 ? -15.261 4.875 15.891 1.00 81.69 189 LEU A C 1
ATOM 1558 O O . LEU A 1 189 ? -15.216 4.997 17.112 1.00 81.69 189 LEU A O 1
ATOM 1562 N N . LYS A 1 190 ? -16.136 5.567 15.144 1.00 82.56 190 LYS A N 1
ATOM 1563 C CA . LYS A 1 190 ? -17.152 6.463 15.723 1.00 82.56 190 LYS A CA 1
ATOM 1564 C C . LYS A 1 190 ? -18.180 5.709 16.566 1.00 82.56 190 LYS A C 1
ATOM 1566 O O . LYS A 1 190 ? -18.590 6.233 17.594 1.00 82.56 190 LYS A O 1
ATOM 1571 N N . GLN A 1 191 ? -18.590 4.512 16.145 1.00 78.44 191 GLN A N 1
ATOM 1572 C CA . GLN A 1 191 ? -19.515 3.673 16.916 1.00 78.44 191 GLN A CA 1
ATOM 1573 C C . GLN A 1 191 ? -18.877 3.213 18.231 1.00 78.44 191 GLN A C 1
ATOM 1575 O O . GLN A 1 191 ? -19.481 3.390 19.282 1.00 78.44 191 GLN A O 1
ATOM 1580 N N . ILE A 1 192 ? -17.629 2.731 18.185 1.00 79.00 192 ILE A N 1
ATOM 1581 C CA . ILE A 1 192 ? -16.869 2.346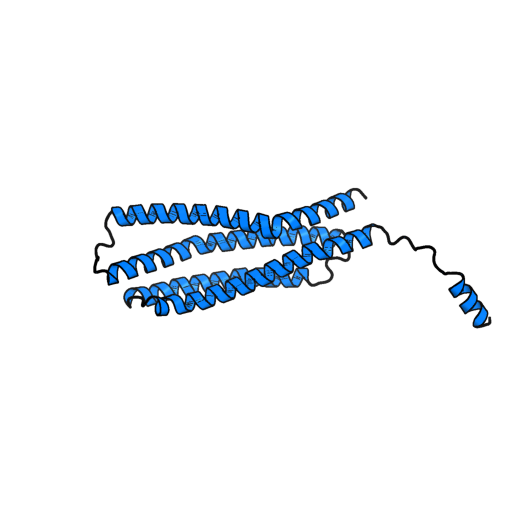 19.385 1.00 79.00 192 ILE A CA 1
ATOM 1582 C C . ILE A 1 192 ? -16.698 3.549 20.326 1.00 79.00 192 ILE A C 1
ATOM 1584 O O . ILE A 1 192 ? -16.909 3.426 21.529 1.00 79.00 192 ILE A O 1
ATOM 1588 N N . LYS A 1 193 ? -16.384 4.736 19.783 1.00 81.25 193 LYS A N 1
ATOM 1589 C CA . LYS A 1 193 ? -16.233 5.967 20.574 1.00 81.25 193 LYS A CA 1
ATOM 1590 C C . LYS A 1 193 ? -17.522 6.379 21.295 1.00 81.25 193 LYS A C 1
ATOM 1592 O O . LYS A 1 193 ? -17.430 6.812 22.436 1.00 81.25 193 LYS A O 1
ATOM 1597 N N . ARG A 1 194 ? -18.692 6.267 20.651 1.00 80.69 194 ARG A N 1
ATOM 1598 C CA . ARG A 1 194 ? -19.980 6.598 21.292 1.00 80.69 194 ARG A CA 1
ATOM 1599 C C . ARG A 1 194 ? -20.261 5.689 22.479 1.00 80.69 194 ARG A C 1
ATOM 1601 O O . ARG A 1 194 ? -20.502 6.198 23.561 1.00 80.69 194 A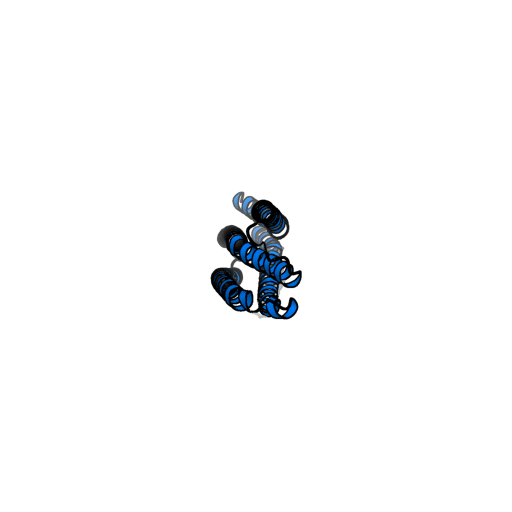RG A O 1
ATOM 1608 N N . VAL A 1 195 ? -20.112 4.375 22.300 1.00 74.94 195 VAL A N 1
ATOM 1609 C CA . VAL A 1 195 ? -20.334 3.425 23.401 1.00 74.94 195 VAL A CA 1
ATOM 1610 C C . VAL A 1 195 ? -19.346 3.666 24.545 1.00 74.94 195 VAL A C 1
ATOM 1612 O O . VAL A 1 195 ? -19.730 3.627 25.705 1.00 74.94 195 VAL A O 1
ATOM 1615 N N . LEU A 1 196 ? -18.090 4.011 24.246 1.00 75.38 196 LEU A N 1
ATOM 1616 C CA . LEU A 1 196 ? -17.119 4.421 25.268 1.00 75.38 196 LEU A CA 1
ATOM 1617 C C . LEU A 1 196 ? -17.530 5.680 26.047 1.00 75.38 196 LEU A C 1
ATOM 1619 O O . LEU A 1 196 ? -17.242 5.766 27.237 1.00 75.38 196 LEU A O 1
ATOM 1623 N N . GLN A 1 197 ? -18.157 6.660 25.389 1.00 78.38 197 GLN A N 1
ATOM 1624 C CA . GLN A 1 197 ? -18.645 7.878 26.044 1.00 78.38 197 GLN A CA 1
ATOM 1625 C C . GLN A 1 197 ? -19.857 7.585 26.930 1.00 78.38 197 GLN A C 1
ATOM 1627 O O . GLN A 1 197 ? -19.847 7.977 28.090 1.00 78.38 197 GLN A O 1
ATOM 1632 N N . GLU A 1 198 ? -20.826 6.823 26.423 1.00 73.06 198 GLU A N 1
ATOM 1633 C CA . GLU A 1 198 ? -22.015 6.400 27.177 1.00 73.06 198 GLU A CA 1
ATOM 1634 C C . GLU A 1 198 ? -21.633 5.584 28.419 1.00 73.06 198 GLU A C 1
ATOM 1636 O O . GLU A 1 198 ? -22.163 5.807 29.499 1.00 73.06 198 GLU A O 1
ATOM 1641 N N . LEU A 1 199 ? -20.642 4.694 28.303 1.00 69.94 199 LEU A N 1
ATOM 1642 C CA . LEU A 1 199 ? -20.124 3.936 29.442 1.00 69.94 199 LEU A CA 1
ATOM 1643 C C . LEU A 1 199 ? -19.365 4.794 30.454 1.00 69.94 199 LEU A C 1
ATOM 1645 O O . LEU A 1 199 ? -19.165 4.332 31.568 1.00 69.94 199 LEU A O 1
ATOM 1649 N N . LYS A 1 200 ? -18.854 5.972 30.076 1.00 66.75 200 LYS A N 1
ATOM 1650 C CA . LYS A 1 200 ? -18.131 6.887 30.976 1.00 66.75 200 LYS A CA 1
ATOM 1651 C C . LYS A 1 200 ? -19.082 7.790 31.773 1.00 66.75 200 LYS A C 1
ATOM 1653 O O . LYS A 1 200 ? -18.674 8.284 32.818 1.00 66.75 200 LYS A O 1
ATOM 1658 N N . GLU A 1 201 ? -20.279 8.033 31.249 1.00 58.59 201 GLU A N 1
ATOM 1659 C CA . GLU A 1 201 ? -21.319 8.848 31.889 1.00 58.59 201 GLU A CA 1
ATOM 1660 C C . GLU A 1 201 ? -22.127 8.066 32.948 1.00 58.59 201 GLU A C 1
ATOM 1662 O O . GLU A 1 201 ? -22.787 8.695 33.772 1.00 58.59 201 GLU A O 1
ATOM 1667 N N . GLU A 1 202 ? -22.009 6.730 32.968 1.00 47.34 202 GLU A N 1
ATOM 1668 C CA . GLU A 1 202 ? -22.376 5.828 34.081 1.00 47.34 202 GLU A CA 1
ATOM 1669 C C . GLU A 1 202 ? -21.197 5.597 35.046 1.00 47.34 202 GLU A C 1
ATOM 1671 O O . GLU A 1 202 ? -21.445 5.627 36.272 1.00 47.34 202 GLU A O 1
#

Mean predicted aligned error: 11.76 Å

Solvent-accessible surface area (backbone atoms only — not comparable to full-atom values): 11427 Å² total; per-residue (Å²): 136,58,73,66,58,56,49,51,53,54,65,68,58,65,67,68,78,72,75,68,58,68,67,62,62,52,43,57,61,48,50,57,45,54,52,50,43,53,50,52,52,52,51,52,51,52,51,50,55,52,50,54,56,54,55,74,50,44,55,70,76,71,63,55,48,76,85,53,49,61,61,48,53,53,52,49,50,52,51,50,52,52,48,52,59,54,48,51,55,50,50,56,47,57,55,58,73,66,60,77,46,69,80,48,74,71,36,46,55,48,52,52,54,52,53,52,52,48,54,51,53,50,51,53,51,59,60,65,44,48,68,56,52,50,55,51,51,50,50,53,55,51,43,53,30,54,74,71,68,54,75,73,77,79,41,72,71,48,56,51,51,49,52,53,51,48,54,50,51,51,54,48,49,52,52,50,51,53,51,50,47,45,66,70,42,44,62,43,53,51,52,54,50,49,55,55,50,59,63,67,77,105

Organism: Chitinophaga japonensis (NCBI:txid104662)

pLDDT: mean 77.74, std 12.72, range [41.59, 94.75]

Secondary structure (DSSP, 8-state):
--HHHHHHHHHH---------HHHHHHHHHHHHHHHHHHHHHHHHHHHHHHHHHHHTHHHHTT--HHHHHHHHHHHHHHHHHHHHHHHHHHHHHHHTTSSTTSSHHHHHHHHHHHHHHHHHHHHHHHHHHHHHHHHHHHHHHHHHHHTT---TT-HHHHHHHHHHHHHHHHHHHHHHHHHHIIIIIHHHHHHHHHHHHHHH-